Protein AF-A0A9L0I7D1-F1 (afdb_monomer_lite)

Organism: Equus asinus (NCBI:txid9793)

Sequence (214 aa):
MSPLLERSSENLRTCFKIINGYIFLSSTEFLQTYAVGLCQSFCELLKEITTEGQVQVLKMDQLLGNMIEMWVDRMDNITQPERRKLSALALLSLLPSDNSVIQDKFCGIINISVEGLHDVMTEDPETGTYKDCMLMSHLEEPKVTEDEEPPTEQDKRKKILALKDPVHTVSLQQFIYEKLKAQQELLGEQGFQSLMETVDTEIVTQLQEFLQGF

InterPro domains:
  IPR011989 Armadillo-like helical [G3DSA:1.25.10.10] (1-214)
  IPR016024 Armadillo-type fold [SSF48371] (3-212)
  IPR058669 Importin-7/11-like, TPR repeats [PF25758] (2-57)
  IPR058669 Importin-7/11-like, TPR repeats [PF25758] (61-211)

Structure (mmCIF, N/CA/C/O backbone):
data_AF-A0A9L0I7D1-F1
#
_entry.id   AF-A0A9L0I7D1-F1
#
loop_
_atom_site.group_PDB
_atom_site.id
_atom_site.type_symbol
_atom_site.label_atom_id
_atom_site.label_alt_id
_atom_site.label_comp_id
_atom_site.label_asym_id
_atom_site.label_entity_id
_atom_site.label_seq_id
_atom_site.pdbx_PDB_ins_code
_atom_site.Cartn_x
_atom_site.Cartn_y
_atom_site.Cartn_z
_atom_site.occupancy
_atom_site.B_iso_or_equiv
_atom_site.auth_seq_id
_atom_site.auth_comp_id
_atom_site.auth_asym_id
_atom_site.auth_atom_id
_atom_site.pdbx_PDB_model_num
ATOM 1 N N . MET A 1 1 ? -36.223 8.511 29.268 1.00 47.56 1 MET A N 1
ATOM 2 C CA . MET A 1 1 ? -35.203 8.635 28.207 1.00 47.56 1 MET A CA 1
ATOM 3 C C . MET A 1 1 ? -35.556 9.859 27.389 1.00 47.56 1 MET A C 1
ATOM 5 O O . MET A 1 1 ? -36.722 9.986 27.037 1.00 47.56 1 MET A O 1
ATOM 9 N N . SER A 1 2 ? -34.653 10.830 27.226 1.00 50.97 2 SER A N 1
ATOM 10 C CA . SER A 1 2 ? -34.978 12.053 26.484 1.00 50.97 2 SER A CA 1
ATOM 11 C C . SER A 1 2 ? -34.852 11.789 24.972 1.00 50.97 2 SER A C 1
ATOM 13 O O . SER A 1 2 ? -33.751 11.507 24.505 1.00 50.97 2 SER A O 1
ATOM 15 N N . PRO A 1 3 ? -35.927 11.959 24.176 1.00 55.78 3 PRO A N 1
ATOM 16 C CA . PRO A 1 3 ? -35.923 11.747 22.715 1.00 55.78 3 PRO A CA 1
ATOM 17 C C . PRO A 1 3 ? -34.964 12.662 21.928 1.00 55.78 3 PRO A C 1
ATOM 19 O O . PRO A 1 3 ? -34.864 12.581 20.708 1.00 55.78 3 PRO A O 1
ATOM 22 N N . LEU A 1 4 ? -34.313 13.601 22.621 1.00 49.22 4 LEU A N 1
ATOM 23 C CA . LEU A 1 4 ? -33.390 14.586 22.063 1.00 49.22 4 LEU A CA 1
ATOM 24 C C . LEU A 1 4 ? -31.963 14.042 21.902 1.00 49.22 4 LEU A C 1
ATOM 26 O O . LEU A 1 4 ? -31.245 14.522 21.030 1.00 49.22 4 LEU A O 1
ATOM 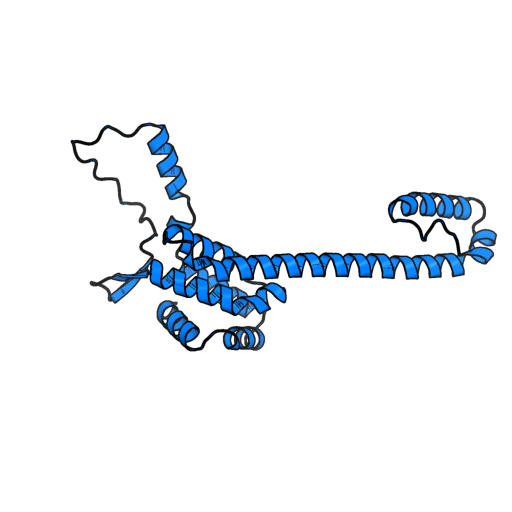30 N N . LEU A 1 5 ? -31.558 13.061 22.719 1.00 53.53 5 LEU A N 1
ATOM 31 C CA . LEU A 1 5 ? -30.240 12.419 22.612 1.00 53.53 5 LEU A CA 1
ATOM 32 C C . LEU A 1 5 ? -30.229 11.290 21.573 1.00 53.53 5 LEU A C 1
ATOM 34 O O . LEU A 1 5 ? -29.200 11.057 20.955 1.00 53.53 5 LEU A O 1
ATOM 38 N N . GLU A 1 6 ? -31.378 10.659 21.331 1.00 54.09 6 GLU A N 1
ATOM 39 C CA . GLU A 1 6 ? -31.525 9.522 20.410 1.00 54.09 6 GLU A CA 1
ATOM 40 C C . GLU A 1 6 ? -31.501 9.913 18.919 1.00 54.09 6 GLU A C 1
ATOM 42 O O . GLU A 1 6 ? -31.517 9.029 18.068 1.00 54.09 6 GLU A O 1
ATOM 47 N N . ARG A 1 7 ? -31.517 11.212 18.562 1.00 51.84 7 ARG A N 1
ATOM 48 C CA . ARG A 1 7 ? -31.901 11.626 17.196 1.00 51.84 7 ARG A CA 1
ATOM 49 C C . ARG A 1 7 ? -30.822 12.207 16.275 1.00 51.84 7 ARG A C 1
ATOM 51 O O . ARG A 1 7 ? -31.086 12.214 15.081 1.00 51.84 7 ARG A O 1
ATOM 58 N N . SER A 1 8 ? -29.661 12.669 16.751 1.00 56.09 8 SER A N 1
ATOM 59 C CA . SER A 1 8 ? -28.454 12.898 15.916 1.00 56.09 8 SER A CA 1
ATOM 60 C C . SER A 1 8 ? -27.372 13.681 16.666 1.00 56.09 8 SER A C 1
ATOM 62 O O . SER A 1 8 ? -27.651 14.551 17.499 1.00 56.09 8 SER A O 1
ATOM 64 N N . SER A 1 9 ? -26.119 13.448 16.276 1.00 59.19 9 SER A N 1
ATOM 65 C CA . SER A 1 9 ? -24.941 14.271 16.587 1.00 59.19 9 SER A CA 1
ATOM 66 C C . SER A 1 9 ? -25.151 15.784 16.366 1.00 59.19 9 SER A C 1
ATOM 68 O O . SER A 1 9 ? -24.512 16.601 17.031 1.00 59.19 9 SER A O 1
ATOM 70 N N . GLU A 1 10 ? -26.091 16.179 15.501 1.00 63.88 10 GLU A N 1
ATOM 71 C CA . GLU A 1 10 ? -26.422 17.577 15.185 1.00 63.88 10 GLU A CA 1
ATOM 72 C C . GLU A 1 10 ? -27.066 18.324 16.363 1.00 63.88 10 GLU A C 1
ATOM 74 O O . GLU A 1 10 ? -26.781 19.502 16.592 1.00 63.88 10 GLU A O 1
ATOM 79 N N . ASN A 1 11 ? -27.892 17.640 17.161 1.00 71.94 11 ASN A N 1
ATOM 80 C CA . ASN A 1 11 ? -28.568 18.242 18.315 1.00 71.94 11 ASN A CA 1
ATOM 81 C C . ASN A 1 11 ? -27.746 18.144 19.604 1.00 71.94 11 ASN A C 1
ATOM 83 O O . ASN A 1 11 ? -28.091 18.768 20.613 1.00 71.94 11 ASN A O 1
ATOM 87 N N . LEU A 1 12 ? -26.632 17.410 19.574 1.00 76.25 12 LEU A N 1
ATOM 88 C CA . LEU A 1 12 ? -25.813 17.120 20.744 1.00 76.25 12 LEU A CA 1
ATOM 89 C C . LEU A 1 12 ? -25.242 18.389 21.381 1.00 76.25 12 LEU A C 1
ATOM 91 O O . LEU A 1 12 ? -25.319 18.588 22.594 1.00 76.25 12 LEU A O 1
ATOM 95 N N . ARG A 1 13 ? -24.753 19.310 20.542 1.00 79.94 13 ARG A N 1
ATOM 96 C CA . ARG A 1 13 ? -24.251 20.619 20.980 1.00 79.94 13 ARG A CA 1
ATOM 97 C C . ARG A 1 13 ? -25.335 21.430 21.694 1.00 79.94 13 ARG A C 1
ATOM 99 O O . ARG A 1 13 ? -25.038 22.124 22.665 1.00 79.94 13 ARG A O 1
ATOM 106 N N . THR A 1 14 ? -26.577 21.355 21.226 1.00 84.56 14 THR A N 1
ATOM 107 C CA . THR A 1 14 ? -27.719 22.043 21.843 1.00 84.56 14 THR A CA 1
ATOM 108 C C . THR A 1 14 ? -28.116 21.372 23.157 1.00 84.56 14 THR A C 1
ATOM 110 O O . THR A 1 14 ? -28.300 22.066 24.154 1.00 84.56 14 THR A O 1
ATOM 113 N N . CYS A 1 15 ? -28.145 20.037 23.205 1.00 83.94 15 CYS A N 1
ATOM 114 C CA . CYS A 1 15 ? -28.419 19.278 24.427 1.00 83.94 15 CYS A CA 1
ATOM 115 C C . CYS A 1 15 ? -27.401 19.588 25.531 1.00 83.94 15 CYS A C 1
ATOM 117 O O . CYS A 1 15 ? -27.799 19.883 26.655 1.00 83.94 15 CYS A O 1
ATOM 119 N N . PHE A 1 16 ? -26.102 19.629 25.213 1.00 85.44 16 PHE A N 1
ATOM 120 C CA . PHE A 1 16 ? -25.067 20.009 26.182 1.00 85.44 16 PHE A CA 1
ATOM 121 C C . PHE A 1 16 ? -25.230 21.438 26.697 1.00 85.44 16 PHE A C 1
ATOM 123 O O . PHE A 1 16 ? -25.052 21.683 27.888 1.00 85.44 16 PHE A O 1
ATOM 130 N N . LYS A 1 17 ? -25.609 22.387 25.831 1.00 88.31 17 LYS A N 1
ATOM 131 C CA . LYS A 1 17 ? -25.892 23.767 26.253 1.00 88.31 17 LYS A CA 1
ATOM 132 C C . LYS A 1 17 ? -27.077 23.837 27.216 1.00 88.31 17 LYS A C 1
ATOM 134 O O . LYS A 1 17 ? -26.993 24.547 28.212 1.00 88.31 17 LYS A O 1
ATOM 139 N N . ILE A 1 18 ? -28.149 23.094 26.941 1.00 89.19 18 ILE A N 1
ATOM 140 C CA . ILE A 1 18 ? -29.337 23.036 27.804 1.00 89.19 18 ILE A CA 1
ATOM 141 C C . ILE A 1 18 ? -28.986 22.404 29.156 1.00 89.19 18 ILE A C 1
ATOM 143 O O . ILE A 1 18 ? -29.293 22.982 30.196 1.00 89.19 18 ILE A O 1
ATOM 147 N N . ILE A 1 19 ? -28.292 21.261 29.151 1.00 89.00 19 ILE A N 1
ATOM 148 C CA . ILE A 1 19 ? -27.848 20.566 30.369 1.00 89.00 19 ILE A CA 1
ATOM 149 C C . ILE A 1 19 ? -26.950 21.479 31.212 1.00 89.00 19 ILE A C 1
ATOM 151 O O . ILE A 1 19 ? -27.191 21.632 32.406 1.00 89.00 19 ILE A O 1
ATOM 155 N N . ASN A 1 20 ? -25.977 22.155 30.594 1.00 89.12 20 ASN A N 1
ATOM 156 C CA . ASN A 1 20 ? -25.130 23.127 31.287 1.00 89.12 20 ASN A CA 1
ATOM 157 C C . ASN A 1 20 ? -25.939 24.290 31.878 1.00 89.12 20 ASN A C 1
ATOM 159 O O . ASN A 1 20 ? -25.648 24.723 32.990 1.00 89.12 20 ASN A O 1
ATOM 163 N N . GLY A 1 21 ? -26.968 24.772 31.174 1.00 92.19 21 GLY A N 1
ATOM 164 C CA . GLY A 1 21 ? -27.882 25.793 31.689 1.00 92.19 21 GLY A CA 1
ATOM 165 C C . GLY A 1 21 ? -28.617 25.342 32.955 1.00 92.19 21 GLY A C 1
ATOM 166 O O . GLY A 1 21 ? -28.648 26.079 33.937 1.00 92.19 21 GLY A O 1
ATOM 167 N N . TYR A 1 22 ? -29.148 24.116 32.976 1.00 89.50 22 TYR A N 1
ATOM 168 C CA . TYR A 1 22 ? -29.819 23.567 34.161 1.00 89.50 22 TYR A CA 1
ATOM 169 C C . TYR A 1 22 ? -28.863 23.307 35.328 1.00 89.50 22 TYR A C 1
ATOM 171 O O . TYR A 1 22 ? -29.205 23.617 36.469 1.00 89.50 22 TYR A O 1
ATOM 179 N N . ILE A 1 23 ? -27.653 22.811 35.051 1.00 90.31 23 ILE A N 1
ATOM 180 C CA . ILE A 1 23 ? -26.608 22.649 36.071 1.00 90.31 23 ILE A CA 1
ATOM 181 C C . ILE A 1 23 ? -26.243 24.008 36.683 1.00 90.31 23 ILE A C 1
ATOM 183 O O . ILE A 1 23 ? -26.078 24.101 37.895 1.00 90.31 23 ILE A O 1
ATOM 187 N N . PHE A 1 24 ? -26.150 25.068 35.876 1.00 93.31 24 PHE A N 1
ATOM 188 C CA . PHE A 1 24 ? -25.843 26.412 36.369 1.00 93.31 24 PHE A CA 1
ATOM 189 C C . PHE A 1 24 ? -26.964 27.001 37.241 1.00 93.31 24 PHE A C 1
ATOM 191 O O . PHE A 1 24 ? -26.680 27.689 38.217 1.00 93.31 24 PHE A O 1
ATOM 198 N N . LEU A 1 25 ? -28.231 26.730 36.904 1.00 93.56 25 LEU A N 1
ATOM 199 C CA . LEU A 1 25 ? -29.394 27.285 37.605 1.00 93.56 25 LEU A CA 1
ATOM 200 C C . LEU A 1 25 ? -29.739 26.551 38.912 1.00 93.56 25 LEU A C 1
ATOM 202 O O . LEU A 1 25 ? -30.083 27.206 39.892 1.00 93.56 25 LEU A O 1
ATOM 206 N N . SER A 1 26 ? -29.683 25.215 38.937 1.00 91.06 26 SER A N 1
ATOM 207 C CA . SER A 1 26 ? -29.998 24.405 40.129 1.00 91.06 26 SER A CA 1
ATOM 208 C C . SER A 1 26 ? -29.300 23.043 40.063 1.00 91.06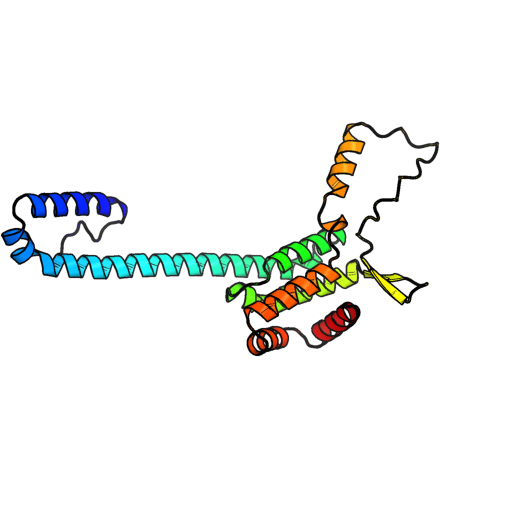 26 SER A C 1
ATOM 210 O O . SER A 1 26 ? -29.913 22.008 39.795 1.00 91.06 26 SER A O 1
ATOM 212 N N . SER A 1 27 ? -27.982 23.034 40.285 1.00 89.38 27 SER A N 1
ATOM 213 C CA . SER A 1 27 ? -27.152 21.828 40.160 1.00 89.38 27 SER A CA 1
ATOM 214 C C . SER A 1 27 ? -27.609 20.682 41.065 1.00 89.38 27 SER A C 1
ATOM 216 O O . SER A 1 27 ? -27.686 19.547 40.604 1.00 89.38 27 SER A O 1
ATOM 218 N N . THR A 1 28 ? -27.927 20.951 42.333 1.00 88.75 28 THR A N 1
ATOM 219 C CA . THR A 1 28 ? -28.218 19.905 43.326 1.00 88.75 28 THR A CA 1
ATOM 220 C C . THR A 1 28 ? -29.490 19.129 42.991 1.00 88.75 28 THR A C 1
ATOM 222 O O . THR A 1 28 ? -29.461 17.902 42.931 1.00 88.75 28 THR A O 1
ATOM 225 N N . GLU A 1 29 ? -30.591 19.831 42.722 1.00 91.12 29 GLU A N 1
ATOM 226 C CA . GLU A 1 29 ? -31.891 19.222 42.412 1.00 91.12 29 GLU A CA 1
ATOM 227 C C . GLU A 1 29 ? -31.872 18.533 41.041 1.00 91.12 29 GLU A C 1
ATOM 229 O O . GLU A 1 29 ? -32.355 17.407 40.883 1.00 91.12 29 GLU A O 1
ATOM 234 N N . PHE A 1 30 ? -31.236 19.174 40.054 1.00 90.06 30 PHE A N 1
ATOM 235 C CA . PHE A 1 30 ? -31.100 18.620 38.713 1.00 90.06 30 PHE A CA 1
ATOM 236 C C . PHE A 1 30 ? -30.247 17.346 38.703 1.00 90.06 30 PHE A C 1
ATOM 238 O O . PHE A 1 30 ? -30.659 16.335 38.136 1.00 90.06 30 PHE A O 1
ATOM 245 N N . LEU A 1 31 ? -29.077 17.353 39.351 1.00 89.06 31 LEU A N 1
ATOM 246 C CA . LEU A 1 31 ? -28.197 16.184 39.379 1.00 89.06 31 LEU A CA 1
ATOM 247 C C . LEU A 1 31 ? -28.796 15.041 40.205 1.00 89.06 31 LEU A C 1
ATOM 249 O O . LEU A 1 31 ? -28.735 13.898 39.761 1.00 89.06 31 LEU A O 1
ATOM 253 N N . GLN A 1 32 ? -29.435 15.317 41.346 1.00 90.12 32 GLN A N 1
ATOM 254 C CA . GLN A 1 32 ? -30.117 14.271 42.123 1.00 90.12 32 GLN A CA 1
ATOM 255 C C . GLN A 1 32 ? -31.214 13.566 41.318 1.00 90.12 32 GLN A C 1
ATOM 257 O O . GLN A 1 32 ? -31.395 12.358 41.456 1.00 90.12 32 GLN A O 1
ATOM 262 N N . THR A 1 33 ? -31.911 14.305 40.454 1.00 91.88 33 THR A N 1
ATOM 263 C CA . THR A 1 33 ? -33.039 13.772 39.684 1.00 91.88 33 THR A CA 1
ATOM 264 C C . THR A 1 33 ? -32.601 13.112 38.372 1.00 91.88 33 THR A C 1
ATOM 266 O O . THR A 1 33 ? -33.158 12.086 37.984 1.00 91.88 33 THR A O 1
ATOM 269 N N . TYR A 1 34 ? -31.604 13.672 37.676 1.00 89.19 34 TYR A N 1
ATOM 270 C CA . TYR A 1 34 ? -31.306 13.311 36.284 1.00 89.19 34 TYR A CA 1
ATOM 271 C C . TYR A 1 34 ? -29.886 12.786 36.034 1.00 89.19 34 TYR A C 1
ATOM 273 O O . TYR A 1 34 ? -29.648 12.249 34.952 1.00 89.19 34 TYR A O 1
ATOM 281 N N . ALA A 1 35 ? -28.941 12.885 36.984 1.00 86.06 35 ALA A N 1
ATOM 282 C CA . ALA A 1 35 ? -27.534 12.547 36.721 1.00 86.06 35 ALA A CA 1
ATOM 283 C C . ALA A 1 35 ? -27.339 11.099 36.254 1.00 86.06 35 ALA A C 1
ATOM 285 O O . ALA A 1 35 ? -26.637 10.870 35.275 1.00 86.06 35 ALA A O 1
ATOM 286 N N . VAL A 1 36 ? -27.995 10.129 36.900 1.00 88.81 36 VAL A N 1
ATOM 287 C CA . VAL A 1 36 ? -27.864 8.705 36.540 1.00 88.81 36 VAL A CA 1
ATOM 288 C C . VAL A 1 36 ? -28.330 8.456 35.103 1.00 88.81 36 VAL A C 1
ATOM 290 O O . VAL A 1 36 ? -27.607 7.850 34.315 1.00 88.81 36 VAL A O 1
ATOM 293 N N . GLY A 1 37 ? -29.504 8.979 34.737 1.00 87.62 37 GLY A N 1
ATOM 294 C CA . GLY A 1 37 ? -30.051 8.831 33.388 1.00 87.62 37 GLY A CA 1
ATOM 295 C C . GLY A 1 37 ? -29.218 9.547 32.324 1.00 87.62 37 GLY A C 1
ATOM 296 O O . GLY A 1 37 ? -29.040 9.016 31.229 1.00 87.62 37 GLY A O 1
ATOM 297 N N . LEU A 1 38 ? -28.662 10.720 32.649 1.00 85.62 38 LEU A N 1
ATOM 298 C CA . LEU A 1 38 ? -27.755 11.453 31.762 1.00 85.62 38 LEU A CA 1
ATOM 299 C C . LEU A 1 38 ? -26.448 10.689 31.539 1.00 85.62 38 LEU A C 1
ATOM 301 O O . LEU A 1 38 ? -26.052 10.499 30.394 1.00 85.62 38 LEU A O 1
ATOM 305 N N . CYS A 1 39 ? -25.805 10.208 32.607 1.00 85.88 39 CYS A N 1
ATOM 306 C CA . CYS A 1 39 ? -24.583 9.413 32.505 1.00 85.88 39 CYS A CA 1
ATOM 307 C C . CYS A 1 39 ? -24.805 8.143 31.680 1.00 85.88 39 CYS A C 1
ATOM 309 O O . CYS A 1 39 ? -23.993 7.838 30.812 1.00 85.88 39 CYS A O 1
ATOM 311 N N . GLN A 1 40 ? -25.914 7.434 31.899 1.00 86.94 40 GLN A N 1
ATOM 312 C CA . GLN A 1 40 ? -26.242 6.246 31.116 1.00 86.94 40 GLN A CA 1
ATOM 313 C C . GLN A 1 40 ? -26.452 6.577 29.631 1.00 86.94 40 GLN A C 1
ATOM 315 O O . GLN A 1 40 ? -25.834 5.941 28.779 1.00 86.94 40 GLN A O 1
ATOM 320 N N . SER A 1 41 ? -27.232 7.620 29.329 1.00 85.00 41 SER A N 1
ATOM 321 C CA . SER A 1 41 ? -27.488 8.050 27.945 1.00 85.00 41 SER A CA 1
ATOM 322 C C . SER A 1 41 ? -26.197 8.481 27.236 1.00 85.00 41 SER A C 1
ATOM 324 O O . SER A 1 41 ? -25.992 8.162 26.070 1.00 85.00 41 SER A O 1
ATOM 326 N N . PHE A 1 42 ? -25.283 9.168 27.935 1.00 82.25 42 PHE A N 1
ATOM 327 C CA . PHE A 1 42 ? -23.975 9.521 27.376 1.00 82.25 42 PHE A CA 1
ATOM 328 C C . PHE A 1 42 ? -23.086 8.300 27.141 1.00 82.25 42 PHE A C 1
ATOM 330 O O . PHE A 1 42 ? -22.420 8.234 26.113 1.00 82.25 42 PHE A O 1
ATOM 337 N N . CYS A 1 43 ? -23.076 7.326 28.052 1.00 83.31 43 CYS A N 1
ATOM 338 C CA . CYS A 1 43 ? -22.330 6.082 27.862 1.00 83.31 43 CYS A CA 1
ATOM 339 C C . CYS A 1 43 ? -22.838 5.283 26.653 1.00 83.31 43 CYS A C 1
ATOM 341 O O . CYS A 1 43 ? -22.032 4.711 25.924 1.00 83.31 43 CYS A O 1
ATOM 343 N N . GLU A 1 44 ? -24.153 5.231 26.439 1.00 84.31 44 GLU A N 1
ATOM 344 C CA . GLU A 1 44 ? -24.764 4.573 25.277 1.00 84.31 44 GLU A CA 1
ATOM 345 C C . GLU A 1 44 ? -24.421 5.312 23.978 1.00 84.31 44 GLU A C 1
ATOM 347 O O . GLU A 1 44 ? -23.915 4.697 23.041 1.00 84.31 44 GLU A O 1
ATOM 352 N N . LEU A 1 45 ? -24.550 6.640 23.964 1.00 81.50 45 LEU A N 1
ATOM 353 C CA . LEU A 1 45 ? -24.175 7.466 22.819 1.00 81.50 45 LEU A CA 1
ATOM 354 C C . LEU A 1 45 ? -22.682 7.352 22.463 1.00 81.50 45 LEU A C 1
ATOM 356 O O . LEU A 1 45 ? -22.330 7.258 21.290 1.00 81.50 45 LEU A O 1
ATOM 360 N N . LEU A 1 46 ? -21.783 7.360 23.454 1.00 81.00 46 LEU A N 1
ATOM 361 C CA . LEU A 1 46 ? -20.345 7.201 23.209 1.00 81.00 46 LEU A CA 1
ATOM 362 C C . LEU A 1 46 ? -20.038 5.851 22.554 1.00 81.00 46 LEU A C 1
ATOM 364 O O . LEU A 1 46 ? -19.197 5.789 21.656 1.00 81.00 46 LEU A O 1
ATOM 368 N N . LYS A 1 47 ? -20.729 4.780 22.965 1.00 81.88 47 LYS A N 1
ATOM 369 C CA . LYS A 1 47 ? -20.610 3.464 22.322 1.00 81.88 47 LYS A CA 1
ATOM 370 C C . LYS A 1 47 ? -21.109 3.501 20.883 1.00 81.88 47 LYS A C 1
ATOM 372 O O . LYS A 1 47 ? -20.452 2.936 20.014 1.00 81.88 47 LYS A O 1
ATOM 377 N N . GLU A 1 48 ? -22.227 4.170 20.624 1.00 81.00 48 GLU A N 1
ATOM 378 C CA . GLU A 1 48 ? -22.804 4.283 19.284 1.00 81.00 48 GLU A CA 1
ATOM 379 C C . GLU A 1 48 ? -21.886 5.064 18.334 1.00 81.00 48 GLU A C 1
ATOM 381 O O . GLU A 1 48 ? -21.528 4.540 17.284 1.00 81.00 48 GLU A O 1
ATOM 386 N N . ILE A 1 49 ? -21.385 6.237 18.748 1.00 79.62 49 ILE A N 1
ATOM 387 C CA . ILE A 1 49 ? -20.409 7.033 17.977 1.00 79.62 49 ILE A CA 1
ATOM 388 C C . ILE A 1 49 ? -19.131 6.227 17.716 1.00 79.62 49 ILE A C 1
ATOM 390 O O . ILE A 1 49 ? -18.590 6.252 16.612 1.00 79.62 49 ILE A O 1
ATOM 394 N N . THR A 1 50 ? -18.646 5.492 18.722 1.00 80.25 50 THR A N 1
ATOM 395 C CA . THR A 1 50 ? -17.462 4.633 18.569 1.00 80.25 50 THR A CA 1
ATOM 396 C C . THR A 1 50 ? -17.719 3.525 17.549 1.00 80.25 50 THR A C 1
ATOM 398 O O . THR A 1 50 ? -16.882 3.282 16.684 1.00 80.25 50 THR A O 1
ATOM 401 N N . THR A 1 51 ? -18.886 2.882 17.614 1.00 81.38 51 THR A N 1
ATOM 402 C CA . THR A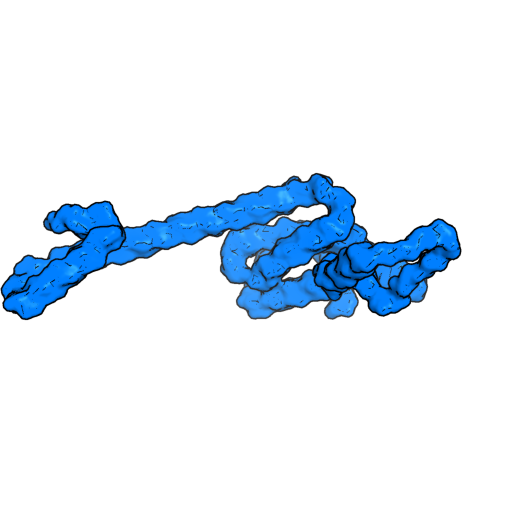 1 51 ? -19.273 1.804 16.693 1.00 81.38 51 THR A CA 1
ATOM 403 C C . THR A 1 51 ? -19.445 2.334 15.272 1.00 81.38 51 THR A C 1
ATOM 405 O O . THR A 1 51 ? -18.940 1.734 14.329 1.00 81.38 51 THR A O 1
ATOM 408 N N . GLU A 1 52 ? -20.107 3.480 15.098 1.00 78.25 52 GLU A N 1
ATOM 409 C CA . GLU A 1 52 ? -20.262 4.124 13.794 1.00 78.25 52 GLU A CA 1
ATOM 410 C C . GLU A 1 52 ? -18.899 4.490 13.196 1.00 78.25 52 GLU A C 1
ATOM 412 O O . GLU A 1 52 ? -18.635 4.180 12.034 1.00 78.25 52 GLU A O 1
ATOM 417 N N . GLY A 1 53 ? -18.006 5.072 14.005 1.00 78.69 53 GLY A N 1
ATOM 418 C CA . GLY A 1 53 ? -16.633 5.367 13.604 1.00 78.69 53 GLY A CA 1
ATOM 419 C C . GLY A 1 53 ? -15.879 4.114 13.155 1.00 78.69 53 GLY A C 1
ATOM 420 O O . GLY A 1 53 ? -15.289 4.110 12.078 1.00 78.69 53 GLY A O 1
ATOM 421 N N . GLN A 1 54 ? -15.961 3.021 13.919 1.00 81.56 54 GLN A N 1
ATOM 422 C CA . GLN A 1 54 ? -15.358 1.736 13.547 1.00 81.56 54 GLN A CA 1
ATOM 423 C C . GLN A 1 54 ? -15.933 1.181 12.237 1.00 81.56 54 GLN A C 1
ATOM 425 O O . GLN A 1 54 ? -15.179 0.757 11.367 1.00 81.56 54 GLN A O 1
ATOM 430 N N . VAL A 1 55 ? -17.256 1.227 12.053 1.00 86.50 55 VAL A N 1
ATOM 431 C CA . VAL A 1 55 ? -17.911 0.778 10.813 1.00 86.50 55 VAL A CA 1
ATOM 432 C C . VAL A 1 55 ? -17.476 1.624 9.614 1.00 86.50 55 VAL A C 1
ATOM 434 O O . VAL A 1 55 ? -17.299 1.087 8.522 1.00 86.50 55 VAL A O 1
ATOM 437 N N . GLN A 1 56 ? -17.304 2.936 9.782 1.00 81.81 56 GLN A N 1
ATOM 438 C CA . GLN A 1 56 ? -16.798 3.802 8.716 1.00 81.81 56 GLN A CA 1
ATOM 439 C C . GLN A 1 56 ? -15.346 3.467 8.355 1.00 81.81 56 GLN A C 1
ATOM 441 O O . GLN A 1 56 ? -15.044 3.371 7.167 1.00 81.81 56 GLN A O 1
ATOM 446 N N . VAL A 1 57 ? -14.480 3.227 9.345 1.00 85.88 57 VAL A N 1
ATOM 447 C CA . VAL A 1 57 ? -13.090 2.793 9.115 1.00 85.88 57 VAL A CA 1
ATOM 448 C C . VAL A 1 57 ? -13.056 1.472 8.347 1.00 85.88 57 VAL A C 1
ATOM 450 O O . VAL A 1 57 ? -12.439 1.414 7.289 1.00 85.88 57 VAL A O 1
ATOM 453 N N . LEU A 1 58 ? -13.822 0.464 8.780 1.00 88.88 58 LEU A N 1
ATOM 454 C CA . LEU A 1 58 ? -13.906 -0.833 8.095 1.00 88.88 58 LEU A CA 1
ATOM 455 C C . LEU A 1 58 ? -14.366 -0.708 6.635 1.00 88.88 58 LEU A C 1
ATOM 457 O O . LEU A 1 58 ? -13.884 -1.427 5.764 1.00 88.88 58 LEU A O 1
ATOM 461 N N . LYS A 1 59 ? -15.288 0.217 6.341 1.00 89.50 59 LYS A N 1
ATOM 462 C CA . LYS A 1 59 ? -15.707 0.494 4.959 1.00 89.50 59 LYS A CA 1
ATOM 463 C C . LYS A 1 59 ? -14.577 1.098 4.129 1.00 89.50 59 LYS A C 1
ATOM 465 O O . LYS A 1 59 ? -14.441 0.738 2.964 1.00 89.50 59 LYS A O 1
ATOM 470 N N . MET A 1 60 ? -13.793 2.014 4.698 1.00 88.88 60 MET A N 1
ATOM 471 C CA . MET A 1 60 ? -12.649 2.614 4.002 1.00 88.88 60 MET A CA 1
ATOM 472 C C . MET A 1 60 ? -11.550 1.583 3.750 1.00 88.88 60 MET A C 1
ATOM 474 O O . MET A 1 60 ? -11.038 1.511 2.636 1.00 88.88 60 MET A O 1
ATOM 478 N N . ASP A 1 61 ? -11.269 0.740 4.739 1.00 92.94 61 ASP A N 1
ATOM 479 C CA . ASP A 1 61 ? -10.355 -0.397 4.631 1.00 92.94 61 ASP A CA 1
ATOM 480 C C . ASP A 1 61 ? -10.802 -1.359 3.519 1.00 92.94 61 ASP A C 1
ATOM 482 O O . ASP A 1 61 ? -10.019 -1.713 2.640 1.00 92.94 61 ASP A O 1
ATOM 486 N N . GLN A 1 62 ? -12.091 -1.706 3.465 1.00 93.25 62 GLN A N 1
ATOM 487 C CA . GLN A 1 62 ? -12.626 -2.551 2.397 1.00 93.25 62 GLN A CA 1
ATOM 488 C C . GLN A 1 62 ? -12.504 -1.899 1.010 1.00 93.25 62 GLN A C 1
ATOM 490 O O . GLN A 1 62 ? -12.175 -2.572 0.034 1.00 93.25 62 GLN A O 1
ATOM 495 N N . LEU A 1 63 ? -12.749 -0.590 0.899 1.00 92.94 63 LEU A N 1
ATOM 496 C CA . LEU A 1 63 ? -12.576 0.142 -0.358 1.00 92.94 63 LEU A CA 1
ATOM 497 C C . LEU A 1 63 ? -11.112 0.171 -0.805 1.00 92.94 63 LEU A C 1
ATOM 499 O O . LEU A 1 63 ? -10.846 -0.027 -1.990 1.00 92.94 63 LEU A O 1
ATOM 503 N N . LEU A 1 64 ? -10.179 0.386 0.125 1.00 94.06 64 LEU A N 1
ATOM 504 C CA . LEU A 1 64 ? -8.744 0.333 -0.142 1.00 94.06 64 LEU A CA 1
ATOM 505 C C . LEU A 1 64 ? -8.337 -1.057 -0.642 1.00 94.06 64 LEU A C 1
ATOM 507 O O . LEU A 1 64 ? -7.701 -1.165 -1.688 1.00 94.06 64 LEU A O 1
ATOM 511 N N . GLY A 1 65 ? -8.762 -2.114 0.053 1.00 94.38 65 GLY A N 1
ATOM 512 C CA . GLY A 1 65 ? -8.476 -3.496 -0.331 1.00 94.38 65 GLY A CA 1
ATOM 513 C C . GLY A 1 65 ? -8.987 -3.832 -1.730 1.00 94.38 65 GLY A C 1
ATOM 514 O O . GLY A 1 65 ? -8.231 -4.355 -2.546 1.00 94.38 65 GLY A O 1
ATOM 515 N N . ASN A 1 66 ? -10.230 -3.448 -2.039 1.00 94.00 66 ASN A N 1
ATOM 516 C CA . ASN A 1 66 ? -10.824 -3.635 -3.365 1.00 94.00 66 ASN A CA 1
ATOM 517 C C . ASN A 1 66 ? -10.087 -2.840 -4.452 1.00 94.00 66 ASN A C 1
ATOM 519 O O . ASN A 1 66 ? -9.987 -3.291 -5.591 1.00 94.00 66 ASN A O 1
ATOM 523 N N . MET A 1 67 ? -9.595 -1.642 -4.125 1.00 93.44 67 MET A N 1
ATOM 524 C CA . MET A 1 67 ? -8.842 -0.814 -5.063 1.00 93.44 67 MET A CA 1
ATOM 525 C C . MET A 1 67 ? -7.483 -1.433 -5.385 1.00 93.44 67 MET A C 1
ATOM 527 O O . MET A 1 67 ? -7.122 -1.489 -6.557 1.00 93.44 67 MET A O 1
ATOM 531 N N . ILE A 1 68 ? -6.760 -1.920 -4.371 1.00 93.94 68 ILE A N 1
ATOM 532 C CA . ILE A 1 68 ? -5.474 -2.606 -4.556 1.00 93.94 68 ILE A CA 1
ATOM 533 C C . ILE A 1 68 ? -5.678 -3.889 -5.367 1.00 93.94 68 ILE A C 1
ATOM 535 O O . ILE A 1 68 ? -4.974 -4.101 -6.345 1.00 93.94 68 ILE A O 1
ATOM 539 N N . GLU A 1 69 ? -6.671 -4.705 -5.011 1.00 94.44 69 GLU A N 1
ATOM 540 C CA . GLU A 1 69 ? -7.001 -5.943 -5.728 1.00 94.44 69 GLU A CA 1
ATOM 541 C C . GLU A 1 69 ? -7.336 -5.681 -7.196 1.00 94.44 69 GLU A C 1
ATOM 543 O O . GLU A 1 69 ? -6.733 -6.272 -8.082 1.00 94.44 69 GLU A O 1
ATOM 548 N N . MET A 1 70 ? -8.215 -4.714 -7.467 1.00 93.88 70 MET A N 1
ATOM 549 C CA . MET A 1 70 ? -8.555 -4.338 -8.837 1.00 93.88 70 MET A CA 1
ATOM 550 C C . MET A 1 70 ? -7.351 -3.791 -9.612 1.00 93.88 70 MET A C 1
ATOM 552 O O . MET A 1 70 ? -7.248 -4.041 -10.810 1.00 93.88 70 MET A O 1
ATOM 556 N N . TRP A 1 71 ? -6.445 -3.056 -8.962 1.00 90.88 71 TRP A N 1
ATOM 557 C CA . TRP A 1 71 ? -5.224 -2.576 -9.609 1.00 90.88 71 TRP A CA 1
ATOM 558 C C . TRP A 1 71 ? -4.317 -3.751 -9.993 1.00 90.88 71 TRP A C 1
ATOM 560 O O . TRP A 1 71 ? -3.906 -3.836 -11.149 1.00 90.88 71 TRP A O 1
ATOM 570 N N . VAL A 1 72 ? -4.072 -4.678 -9.062 1.00 91.94 72 VAL A N 1
ATOM 571 C CA . VAL A 1 72 ? -3.262 -5.886 -9.290 1.00 91.94 72 VAL A CA 1
ATOM 572 C C . VAL A 1 72 ? -3.870 -6.746 -10.407 1.00 91.94 72 VAL A C 1
ATOM 574 O O . VAL A 1 72 ? -3.193 -7.019 -11.392 1.00 91.94 72 VAL A O 1
ATOM 577 N N . ASP A 1 73 ? -5.167 -7.062 -10.339 1.00 92.06 73 ASP A N 1
ATOM 578 C CA . ASP A 1 73 ? -5.880 -7.890 -11.330 1.00 92.06 73 ASP A CA 1
ATOM 579 C C . ASP A 1 73 ? -5.886 -7.300 -12.746 1.00 92.06 73 ASP A C 1
ATOM 581 O O . ASP A 1 73 ? -6.132 -7.992 -13.739 1.00 92.06 73 ASP A O 1
ATOM 585 N N . ARG A 1 74 ? -5.717 -5.981 -12.859 1.00 89.25 74 ARG A N 1
ATOM 586 C CA . ARG A 1 74 ? -5.781 -5.259 -14.133 1.00 89.25 74 ARG A CA 1
ATOM 587 C C . ARG A 1 74 ? -4.415 -4.823 -14.634 1.00 89.25 74 ARG A C 1
ATOM 589 O O . ARG A 1 74 ? -4.391 -4.154 -15.672 1.00 89.25 74 ARG A O 1
ATOM 596 N N . MET A 1 75 ? -3.329 -5.214 -13.968 1.00 89.38 75 MET A N 1
ATOM 597 C CA . MET A 1 75 ? -1.969 -4.825 -14.337 1.00 89.38 75 MET A CA 1
ATOM 598 C C . MET A 1 75 ? -1.643 -5.159 -15.798 1.00 89.38 75 MET A C 1
ATOM 600 O O . MET A 1 75 ? -1.115 -4.303 -16.504 1.00 89.38 75 MET A O 1
ATOM 604 N N . ASP A 1 76 ? -2.065 -6.327 -16.291 1.00 88.81 76 ASP A N 1
ATOM 605 C CA . ASP A 1 76 ? -1.839 -6.777 -17.677 1.00 88.81 76 ASP A CA 1
ATOM 606 C C . ASP A 1 76 ? -2.428 -5.846 -18.751 1.00 88.81 76 ASP A C 1
ATOM 608 O O . ASP A 1 76 ? -2.030 -5.882 -19.915 1.00 88.81 76 ASP A O 1
ATOM 612 N N . ASN A 1 77 ? -3.380 -4.977 -18.390 1.00 89.38 77 ASN A N 1
ATOM 613 C CA . ASN A 1 77 ? -3.929 -3.988 -19.324 1.00 89.38 77 ASN A CA 1
ATOM 614 C C . ASN A 1 77 ? -2.984 -2.794 -19.539 1.00 89.38 77 ASN A C 1
ATOM 616 O O . ASN A 1 77 ? -3.201 -1.986 -20.446 1.00 89.38 77 ASN A O 1
ATOM 620 N N . ILE A 1 78 ? -1.957 -2.647 -18.700 1.00 88.62 78 ILE A N 1
ATOM 621 C CA . ILE A 1 78 ? -0.937 -1.609 -18.805 1.00 88.62 78 ILE A CA 1
ATOM 622 C C . ILE A 1 78 ? 0.232 -2.185 -19.598 1.00 88.62 78 ILE A C 1
ATOM 624 O O . ILE A 1 78 ? 1.073 -2.890 -19.065 1.00 88.62 78 ILE A O 1
ATOM 628 N N . THR A 1 79 ? 0.315 -1.854 -20.883 1.00 88.00 79 THR A N 1
ATOM 629 C CA . THR A 1 79 ? 1.344 -2.423 -21.771 1.00 88.00 79 THR A CA 1
ATOM 630 C C . THR A 1 79 ? 2.667 -1.657 -21.777 1.00 88.00 79 THR A C 1
ATOM 632 O O . THR A 1 79 ? 3.663 -2.163 -22.279 1.00 88.00 79 THR A O 1
ATOM 635 N N . GLN A 1 80 ? 2.685 -0.422 -21.265 1.00 87.00 80 GLN A N 1
ATOM 636 C CA . GLN A 1 80 ? 3.883 0.425 -21.255 1.00 87.00 80 GLN A CA 1
ATOM 637 C C . GLN A 1 80 ? 4.725 0.132 -20.005 1.00 87.00 80 GLN A C 1
ATOM 639 O O . GLN A 1 80 ? 4.213 0.352 -18.900 1.00 87.00 80 GLN A O 1
ATOM 644 N N . PRO A 1 81 ? 5.988 -0.310 -20.144 1.00 88.31 81 PRO A N 1
ATOM 645 C CA . PRO A 1 81 ? 6.833 -0.693 -19.010 1.00 88.31 81 PRO A CA 1
ATOM 646 C C . PRO A 1 81 ? 7.082 0.472 -18.037 1.00 88.31 81 PRO A C 1
ATOM 648 O O . PRO A 1 81 ? 7.111 0.270 -16.827 1.00 88.31 81 PRO A O 1
ATOM 651 N N . GLU A 1 82 ? 7.126 1.718 -18.516 1.00 85.44 82 GLU A N 1
ATOM 652 C CA . GLU A 1 82 ? 7.228 2.920 -17.679 1.00 85.44 82 GLU A CA 1
ATOM 653 C C . GLU A 1 82 ? 6.028 3.049 -16.729 1.00 85.44 82 GLU A C 1
ATOM 655 O O . GLU A 1 82 ? 6.163 3.344 -15.540 1.00 85.44 82 GLU A O 1
ATOM 660 N N . ARG A 1 83 ? 4.821 2.791 -17.246 1.00 86.69 83 ARG A N 1
ATOM 661 C CA . ARG A 1 83 ? 3.579 2.854 -16.463 1.00 86.69 83 ARG A CA 1
ATOM 662 C C . ARG A 1 83 ? 3.443 1.667 -15.516 1.00 86.69 83 ARG A C 1
ATOM 664 O O . ARG A 1 83 ? 2.883 1.826 -14.428 1.00 86.69 83 ARG A O 1
ATOM 671 N N . ARG A 1 84 ? 3.957 0.498 -15.912 1.00 92.19 84 ARG A N 1
ATOM 672 C CA . ARG A 1 84 ? 4.042 -0.679 -15.041 1.00 92.19 84 ARG A CA 1
ATOM 673 C C . ARG A 1 84 ? 4.995 -0.415 -13.874 1.00 92.19 84 ARG A C 1
ATOM 675 O O . ARG A 1 84 ? 4.579 -0.555 -12.725 1.00 92.19 84 ARG A O 1
ATOM 682 N N . LYS A 1 85 ? 6.189 0.130 -14.137 1.00 92.25 85 LYS A N 1
ATOM 683 C CA . LYS A 1 85 ? 7.133 0.583 -13.101 1.00 92.25 85 LYS A CA 1
ATOM 684 C C . LYS A 1 85 ? 6.503 1.605 -12.151 1.00 92.25 85 LYS A C 1
ATOM 686 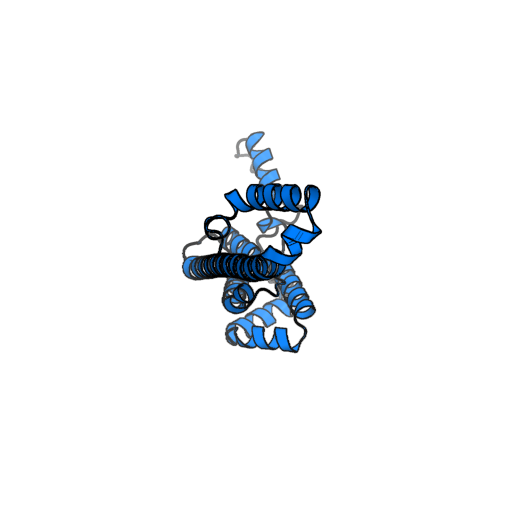O O . LYS A 1 85 ? 6.613 1.450 -10.940 1.00 92.25 85 LYS A O 1
ATOM 691 N N . LEU A 1 86 ? 5.793 2.616 -12.660 1.00 91.12 86 LEU A N 1
ATOM 692 C CA . LEU A 1 86 ? 5.085 3.582 -11.806 1.00 91.12 86 LEU A CA 1
ATOM 693 C C . LEU A 1 86 ? 4.005 2.936 -10.933 1.00 91.12 86 LEU A C 1
ATOM 695 O O . LEU A 1 86 ? 3.851 3.319 -9.776 1.00 91.12 86 LEU A O 1
ATOM 699 N N . SER A 1 87 ? 3.277 1.954 -11.466 1.00 92.56 87 SER A N 1
ATOM 700 C CA . SER A 1 87 ? 2.271 1.210 -10.700 1.00 92.56 87 SER A CA 1
ATOM 701 C C . SER A 1 87 ? 2.918 0.397 -9.578 1.00 92.56 87 SER A C 1
ATOM 703 O O . SER A 1 87 ? 2.456 0.464 -8.441 1.00 92.56 87 SER A O 1
ATOM 705 N N . ALA A 1 88 ? 4.038 -0.279 -9.858 1.00 95.12 88 ALA A N 1
ATOM 706 C CA . ALA A 1 88 ? 4.826 -0.971 -8.841 1.00 95.12 88 ALA A CA 1
ATOM 707 C C . ALA A 1 88 ? 5.322 -0.001 -7.754 1.00 95.12 88 ALA A C 1
ATOM 709 O O . ALA A 1 88 ? 5.092 -0.238 -6.571 1.00 95.12 88 ALA A O 1
ATOM 710 N N . LEU A 1 89 ? 5.911 1.141 -8.133 1.00 93.25 89 LEU A N 1
ATOM 711 C CA . LEU A 1 89 ? 6.355 2.176 -7.188 1.00 93.25 89 LEU A CA 1
ATOM 712 C C . LEU A 1 89 ? 5.201 2.726 -6.333 1.00 93.25 89 LEU A C 1
ATOM 714 O O . LEU A 1 89 ? 5.385 2.970 -5.138 1.00 93.25 89 LEU A O 1
ATOM 718 N N . ALA A 1 90 ? 4.015 2.914 -6.916 1.00 93.44 90 ALA A N 1
ATOM 719 C CA . ALA A 1 90 ? 2.836 3.405 -6.207 1.00 93.44 90 ALA A CA 1
ATOM 720 C C . ALA A 1 90 ? 2.305 2.383 -5.190 1.00 93.44 90 ALA A C 1
ATOM 722 O O . ALA A 1 90 ? 2.012 2.752 -4.054 1.00 93.44 90 ALA A O 1
ATOM 723 N N . LEU A 1 91 ? 2.235 1.102 -5.561 1.00 95.31 91 LEU A N 1
ATOM 724 C CA . LEU A 1 91 ? 1.815 0.030 -4.656 1.00 95.31 91 LEU A CA 1
ATOM 725 C C . LEU A 1 91 ? 2.854 -0.221 -3.552 1.00 95.31 91 LEU A C 1
ATOM 727 O O . LEU A 1 91 ? 2.493 -0.317 -2.383 1.00 95.31 91 LEU A O 1
ATOM 731 N N . LEU A 1 92 ? 4.148 -0.223 -3.881 1.00 97.12 92 LEU A N 1
ATOM 732 C CA . LEU A 1 92 ? 5.243 -0.326 -2.905 1.00 97.12 92 LEU A CA 1
ATOM 733 C C . LEU A 1 92 ? 5.294 0.862 -1.943 1.00 97.12 92 LEU A C 1
ATOM 735 O O . LEU A 1 92 ? 5.739 0.726 -0.806 1.00 97.12 92 LEU A O 1
ATOM 739 N N . SER A 1 93 ? 4.830 2.037 -2.373 1.00 96.12 93 SER A N 1
ATOM 740 C CA . SER A 1 93 ? 4.722 3.222 -1.515 1.00 96.12 93 SER A CA 1
ATOM 741 C C . SER A 1 93 ? 3.729 3.051 -0.363 1.00 96.12 93 SER A C 1
ATOM 743 O O . SER A 1 93 ? 3.822 3.804 0.604 1.00 96.12 93 SER A O 1
ATOM 745 N N . LEU A 1 94 ? 2.832 2.058 -0.435 1.00 95.88 94 LEU A N 1
ATOM 746 C CA . LEU A 1 94 ? 1.970 1.662 0.682 1.00 95.88 94 LEU A CA 1
ATOM 747 C C . LEU A 1 94 ? 2.748 0.973 1.809 1.00 95.88 94 LEU A C 1
ATOM 749 O O . LEU A 1 94 ? 2.243 0.894 2.923 1.00 95.88 94 LEU A O 1
ATOM 753 N N . LEU A 1 95 ? 3.964 0.492 1.534 1.00 96.75 95 LEU A N 1
ATOM 754 C CA . LEU A 1 95 ? 4.868 -0.068 2.530 1.00 96.75 95 LEU A CA 1
ATOM 755 C C . LEU A 1 95 ? 5.817 1.025 3.075 1.00 96.75 95 LEU A C 1
ATOM 757 O O . LEU A 1 95 ? 6.154 1.976 2.359 1.00 96.75 95 LEU A O 1
ATOM 761 N N . PRO A 1 96 ? 6.299 0.914 4.323 1.00 97.25 96 PRO A N 1
ATOM 762 C CA . PRO A 1 96 ? 5.882 -0.073 5.309 1.00 97.25 96 PRO A CA 1
ATOM 763 C C . PRO A 1 96 ? 4.481 0.218 5.888 1.00 97.25 96 PRO A C 1
ATOM 765 O O . PRO A 1 96 ? 4.080 1.378 5.977 1.00 97.25 96 PRO A O 1
ATOM 768 N N . SER A 1 97 ? 3.740 -0.817 6.294 1.00 95.94 97 SER A N 1
ATOM 769 C CA . SER A 1 97 ? 2.406 -0.693 6.897 1.00 95.94 97 SER A CA 1
ATOM 770 C C . SER A 1 97 ? 2.077 -1.787 7.920 1.00 95.94 97 SER A C 1
ATOM 772 O O . SER A 1 97 ? 2.363 -2.973 7.720 1.00 95.94 97 SER A O 1
ATOM 774 N N . ASP A 1 98 ? 1.417 -1.375 9.002 1.00 95.75 98 ASP A N 1
ATOM 775 C CA . ASP A 1 98 ? 0.777 -2.219 10.017 1.00 95.75 98 ASP A CA 1
ATOM 776 C C . ASP A 1 98 ? -0.735 -2.412 9.771 1.00 95.75 98 ASP A C 1
ATOM 778 O O . ASP A 1 98 ? -1.401 -3.121 10.525 1.00 95.75 98 ASP A O 1
ATOM 782 N N . ASN A 1 99 ? -1.290 -1.807 8.712 1.00 94.62 99 ASN A N 1
ATOM 783 C CA . ASN A 1 99 ? -2.694 -1.966 8.341 1.00 94.62 99 ASN A CA 1
ATOM 784 C C . ASN A 1 99 ? -2.937 -3.377 7.782 1.00 94.62 99 ASN A C 1
ATOM 786 O O . ASN A 1 99 ? -2.304 -3.791 6.806 1.00 94.62 99 ASN A O 1
ATOM 790 N N . SER A 1 100 ? -3.898 -4.094 8.371 1.00 95.44 100 SER A N 1
ATOM 791 C CA . SER A 1 100 ? -4.197 -5.484 8.012 1.00 95.44 100 SER A CA 1
ATOM 792 C C . SER A 1 100 ? -4.623 -5.654 6.555 1.00 95.44 100 SER A C 1
ATOM 794 O O . SER A 1 100 ? -4.256 -6.641 5.938 1.00 95.44 100 SER A O 1
ATOM 796 N N . VAL A 1 101 ? -5.326 -4.685 5.961 1.00 96.44 101 VAL A N 1
ATOM 797 C CA . VAL A 1 101 ? -5.734 -4.766 4.550 1.00 96.44 101 VAL A CA 1
ATOM 798 C C . VAL A 1 101 ? -4.535 -4.683 3.615 1.00 96.44 101 VAL A C 1
ATOM 800 O O . VAL A 1 101 ? -4.475 -5.410 2.627 1.00 96.44 101 VAL A O 1
ATOM 803 N N . ILE A 1 102 ? -3.565 -3.814 3.910 1.00 96.50 102 ILE A N 1
ATOM 804 C CA . ILE A 1 102 ? -2.341 -3.715 3.103 1.00 96.50 102 ILE A CA 1
ATOM 805 C C . ILE A 1 102 ? -1.517 -5.002 3.246 1.00 96.50 102 ILE A C 1
ATOM 807 O O . ILE A 1 102 ? -0.989 -5.500 2.254 1.00 96.50 102 ILE A O 1
ATOM 811 N N . GLN A 1 103 ? -1.461 -5.571 4.452 1.00 97.06 103 GLN A N 1
ATOM 812 C CA . GLN A 1 103 ? -0.805 -6.853 4.720 1.00 97.06 103 GLN A CA 1
ATOM 813 C C . GLN A 1 103 ? -1.478 -8.025 3.994 1.00 97.06 103 GLN A C 1
ATOM 815 O O . GLN A 1 103 ? -0.787 -8.815 3.358 1.00 97.06 103 GLN A O 1
ATOM 820 N N . ASP A 1 104 ? -2.811 -8.088 3.987 1.00 97.00 104 ASP A N 1
ATOM 821 C CA . ASP A 1 104 ? -3.579 -9.100 3.249 1.00 97.00 104 ASP A CA 1
ATOM 822 C C . ASP A 1 104 ? -3.337 -9.019 1.732 1.00 97.00 104 ASP A C 1
ATOM 824 O O . ASP A 1 104 ? -3.462 -10.013 1.017 1.00 97.00 104 ASP A O 1
ATOM 828 N N . LYS A 1 105 ? -2.989 -7.831 1.219 1.00 97.06 105 LYS A N 1
ATOM 829 C CA . LYS A 1 105 ? -2.660 -7.597 -0.196 1.00 97.06 105 LYS A CA 1
ATOM 830 C C . LYS A 1 105 ? -1.157 -7.610 -0.490 1.00 97.06 105 LYS A C 1
ATOM 832 O O . LYS A 1 105 ? -0.765 -7.354 -1.630 1.00 97.06 105 LYS A O 1
ATOM 837 N N . PHE A 1 106 ? -0.317 -7.940 0.492 1.00 97.88 106 PHE A N 1
ATOM 838 C CA . PHE A 1 106 ? 1.140 -7.898 0.369 1.00 97.88 106 PHE A CA 1
ATOM 839 C C . PHE A 1 106 ? 1.654 -8.749 -0.798 1.00 97.88 106 PHE A C 1
ATOM 841 O O . PHE A 1 106 ? 2.428 -8.253 -1.613 1.00 97.88 106 PHE A O 1
ATOM 848 N N . CYS A 1 107 ? 1.177 -9.989 -0.948 1.00 97.38 107 CYS A N 1
ATOM 849 C CA . CYS A 1 107 ? 1.609 -10.868 -2.036 1.00 97.38 107 CYS A CA 1
ATOM 850 C C . CYS A 1 107 ? 1.324 -10.294 -3.430 1.00 97.38 107 CYS A C 1
ATOM 852 O O . CYS A 1 107 ? 2.183 -10.378 -4.305 1.00 97.38 107 CYS A O 1
ATOM 854 N N . GLY A 1 108 ? 0.180 -9.630 -3.616 1.00 97.06 108 GLY A N 1
ATOM 855 C CA . GLY A 1 108 ? -0.145 -8.929 -4.858 1.00 97.06 108 GLY A CA 1
ATOM 856 C C . GLY A 1 108 ? 0.818 -7.773 -5.130 1.00 97.06 108 GLY A C 1
ATOM 857 O O . GLY A 1 108 ? 1.320 -7.645 -6.242 1.00 97.06 108 GLY A O 1
ATOM 858 N N . ILE A 1 109 ? 1.145 -6.975 -4.106 1.00 97.50 109 ILE A N 1
ATOM 859 C CA . ILE A 1 109 ? 2.119 -5.876 -4.223 1.00 97.50 109 ILE A CA 1
ATOM 860 C C . ILE A 1 109 ? 3.495 -6.416 -4.636 1.00 97.50 109 ILE A C 1
ATOM 862 O O . ILE A 1 109 ? 4.125 -5.860 -5.538 1.00 97.50 109 ILE A O 1
ATOM 866 N N . ILE A 1 110 ? 3.958 -7.507 -4.016 1.00 97.94 110 ILE A N 1
ATOM 867 C CA . ILE A 1 110 ? 5.251 -8.120 -4.348 1.00 97.94 110 ILE A CA 1
ATOM 868 C C . ILE A 1 110 ? 5.243 -8.724 -5.750 1.00 97.94 110 ILE A C 1
ATOM 870 O O . ILE A 1 110 ? 6.194 -8.497 -6.493 1.00 97.94 110 ILE A O 1
ATOM 874 N N . ASN A 1 111 ? 4.168 -9.405 -6.150 1.00 96.94 111 ASN A N 1
ATOM 875 C CA . ASN A 1 111 ? 4.044 -9.950 -7.500 1.00 96.94 111 ASN A CA 1
ATOM 876 C C . ASN A 1 111 ? 4.182 -8.850 -8.567 1.00 96.94 111 ASN A C 1
ATOM 878 O O . ASN A 1 111 ? 5.043 -8.941 -9.439 1.00 96.94 111 ASN A O 1
ATOM 882 N N . ILE A 1 112 ? 3.438 -7.745 -8.426 1.00 96.44 112 ILE A N 1
ATOM 883 C CA . ILE A 1 112 ? 3.547 -6.592 -9.336 1.00 96.44 112 ILE A CA 1
ATOM 884 C C . ILE A 1 112 ? 4.951 -5.971 -9.318 1.00 96.44 112 ILE A C 1
ATOM 886 O O . ILE A 1 112 ? 5.441 -5.491 -10.340 1.00 96.44 112 ILE A O 1
ATOM 890 N N . SER A 1 113 ? 5.613 -5.977 -8.163 1.00 96.38 113 SER A N 1
ATOM 891 C CA . SER A 1 113 ? 6.973 -5.453 -8.028 1.00 96.38 113 SER A CA 1
ATOM 892 C C . SER A 1 113 ? 7.989 -6.297 -8.797 1.00 96.38 113 SER A C 1
ATOM 894 O O . SER A 1 113 ? 8.832 -5.739 -9.492 1.00 96.38 113 SER A O 1
ATOM 896 N N . VAL A 1 114 ? 7.892 -7.627 -8.707 1.00 96.19 114 VAL A N 1
ATOM 897 C CA . VAL A 1 114 ? 8.766 -8.565 -9.430 1.00 96.19 114 VAL A CA 1
ATOM 898 C C . VAL A 1 11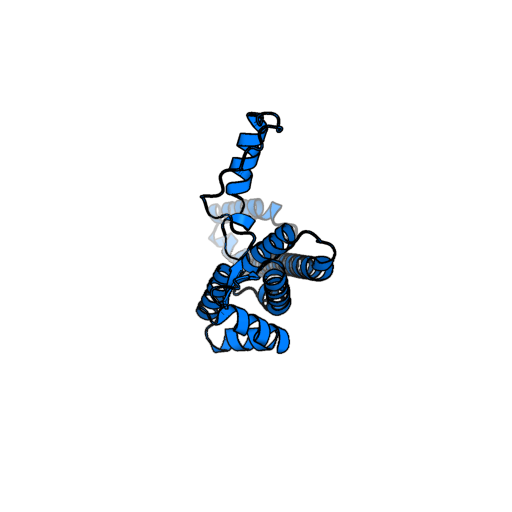4 ? 8.491 -8.533 -10.931 1.00 96.19 114 VAL A C 1
ATOM 900 O O . VAL A 1 114 ? 9.430 -8.461 -11.718 1.00 96.19 114 VAL A O 1
ATOM 903 N N . GLU A 1 115 ? 7.226 -8.491 -11.344 1.00 94.62 115 GLU A N 1
ATOM 904 C CA . GLU A 1 115 ? 6.868 -8.261 -12.746 1.00 94.62 115 GLU A CA 1
ATOM 905 C C . GLU A 1 115 ? 7.470 -6.955 -13.282 1.00 94.62 115 GLU A C 1
ATOM 907 O O . GLU A 1 115 ? 8.075 -6.937 -14.352 1.00 94.62 115 GLU A O 1
ATOM 912 N N . GLY A 1 116 ? 7.361 -5.873 -12.506 1.00 93.50 116 GLY A N 1
ATOM 913 C CA . GLY A 1 116 ? 7.960 -4.590 -12.850 1.00 93.50 116 GLY A CA 1
ATOM 914 C C . GLY A 1 116 ? 9.486 -4.645 -12.932 1.00 93.50 116 GLY A C 1
ATOM 915 O O . GLY A 1 116 ? 10.061 -3.926 -13.743 1.00 93.50 116 GLY A O 1
ATOM 916 N N . LEU A 1 117 ? 10.154 -5.494 -12.139 1.00 93.69 117 LEU A N 1
ATOM 917 C CA . LEU A 1 117 ? 11.594 -5.731 -12.267 1.00 93.69 117 LEU A CA 1
ATOM 918 C C . LEU A 1 117 ? 11.927 -6.425 -13.588 1.00 93.69 117 LEU A C 1
ATOM 920 O O . LEU A 1 117 ? 12.833 -5.969 -14.278 1.00 93.69 117 LEU A O 1
ATOM 924 N N . HIS A 1 118 ? 11.181 -7.456 -13.989 1.00 92.75 118 HIS A N 1
ATOM 925 C CA . HIS A 1 118 ? 11.390 -8.115 -15.287 1.00 92.75 118 HIS A CA 1
ATOM 926 C C . HIS A 1 118 ? 11.178 -7.176 -16.479 1.00 92.75 118 HIS A C 1
ATOM 928 O O . HIS A 1 118 ? 11.843 -7.324 -17.501 1.00 92.75 118 HIS A O 1
ATOM 934 N N . ASP A 1 119 ? 10.297 -6.184 -16.349 1.00 91.44 119 ASP A N 1
ATOM 935 C CA . ASP A 1 119 ? 10.070 -5.189 -17.401 1.00 91.44 119 ASP A CA 1
ATOM 936 C C . ASP A 1 119 ? 11.231 -4.203 -17.591 1.00 91.44 119 ASP A C 1
ATOM 938 O O . ASP A 1 119 ? 11.391 -3.655 -18.684 1.00 91.44 119 ASP A O 1
ATOM 942 N N . VAL A 1 120 ? 11.993 -3.908 -16.529 1.00 89.62 120 VAL A N 1
ATOM 943 C CA . VAL A 1 120 ? 12.952 -2.783 -16.520 1.00 89.62 120 VAL A CA 1
ATOM 944 C C . VAL A 1 120 ? 14.398 -3.193 -16.282 1.00 89.62 120 VAL A C 1
ATOM 946 O O . VAL A 1 120 ? 15.309 -2.465 -16.674 1.00 89.62 120 VAL A O 1
ATOM 949 N N . MET A 1 121 ? 14.647 -4.332 -15.640 1.00 89.56 121 MET A N 1
ATOM 950 C CA . MET A 1 121 ? 15.999 -4.792 -15.352 1.00 89.56 121 MET A CA 1
ATOM 951 C C . MET A 1 121 ? 16.584 -5.464 -16.592 1.00 89.56 121 MET A C 1
ATOM 953 O O . MET A 1 121 ? 16.074 -6.467 -17.079 1.00 89.56 121 MET A O 1
ATOM 957 N N . THR A 1 122 ? 17.686 -4.918 -17.099 1.00 84.38 122 THR A N 1
ATOM 958 C CA . THR A 1 122 ? 18.449 -5.498 -18.211 1.00 84.38 122 THR A CA 1
ATOM 959 C C . THR A 1 122 ? 19.827 -5.916 -17.715 1.00 84.38 122 THR A C 1
ATOM 961 O O . THR A 1 122 ? 20.458 -5.179 -16.956 1.00 84.38 122 THR A O 1
ATOM 964 N N . GLU A 1 123 ? 20.300 -7.090 -18.130 1.00 79.25 123 GLU A N 1
ATOM 965 C CA . GLU A 1 123 ? 21.656 -7.552 -17.830 1.00 79.25 123 GLU A CA 1
ATOM 966 C C . GLU A 1 123 ? 22.675 -6.775 -18.674 1.00 79.25 123 GLU A C 1
ATOM 968 O O . GLU A 1 123 ? 22.570 -6.702 -19.900 1.00 79.25 123 GLU A O 1
ATOM 973 N N . ASP A 1 124 ? 23.663 -6.180 -18.012 1.00 74.19 124 ASP A N 1
ATOM 974 C CA . ASP A 1 124 ? 24.808 -5.551 -18.654 1.00 74.19 124 ASP A CA 1
ATOM 975 C C . ASP A 1 124 ? 25.791 -6.641 -19.127 1.00 74.19 124 ASP A C 1
ATOM 977 O O . ASP A 1 124 ? 26.406 -7.302 -18.283 1.00 74.19 124 ASP A O 1
ATOM 981 N N . PRO A 1 125 ? 25.998 -6.819 -20.447 1.00 70.94 125 PRO A N 1
ATOM 982 C CA . PRO A 1 125 ? 26.839 -7.888 -20.988 1.00 70.94 125 PRO A CA 1
ATOM 983 C C . PRO A 1 125 ? 28.309 -7.805 -20.560 1.00 70.94 125 PRO A C 1
ATOM 985 O O . PRO A 1 125 ? 29.025 -8.803 -20.633 1.00 70.94 125 PRO A O 1
ATOM 988 N N . GLU A 1 126 ? 28.785 -6.623 -20.161 1.00 72.81 126 GLU A N 1
ATOM 989 C CA . GLU A 1 126 ? 30.190 -6.401 -19.807 1.00 72.81 126 GLU A CA 1
ATOM 990 C C . GLU A 1 126 ? 30.468 -6.674 -18.329 1.00 72.81 126 GLU A C 1
ATOM 992 O O . GLU A 1 126 ? 31.566 -7.100 -17.967 1.00 72.81 126 GLU A O 1
ATOM 997 N N . THR A 1 127 ? 29.482 -6.427 -17.467 1.00 71.25 127 THR A N 1
ATOM 998 C CA . THR A 1 127 ? 29.641 -6.533 -16.010 1.00 71.25 127 THR A CA 1
ATOM 999 C C . THR A 1 127 ? 28.854 -7.689 -15.396 1.00 71.25 127 THR A C 1
ATOM 1001 O O . THR A 1 127 ? 29.110 -8.032 -14.243 1.00 71.25 127 THR A O 1
ATOM 1004 N N . GLY A 1 128 ? 27.916 -8.290 -16.139 1.00 68.38 128 GLY A N 1
ATOM 1005 C CA . GLY A 1 128 ? 26.974 -9.293 -15.632 1.00 68.38 128 GLY A CA 1
ATOM 1006 C C . GLY A 1 128 ? 26.030 -8.738 -14.561 1.00 68.38 128 GLY A C 1
ATOM 1007 O O . GLY A 1 128 ? 25.462 -9.499 -13.783 1.00 68.38 128 GLY A O 1
ATOM 1008 N N . THR A 1 129 ? 25.915 -7.408 -14.454 1.00 73.06 129 THR A N 1
ATOM 1009 C CA . THR A 1 129 ? 25.075 -6.741 -13.450 1.00 73.06 129 THR A CA 1
ATOM 1010 C C . THR A 1 129 ? 23.749 -6.314 -14.057 1.00 73.06 129 THR A C 1
ATOM 1012 O O . THR A 1 129 ? 23.692 -5.887 -15.207 1.00 73.06 129 THR A O 1
ATOM 1015 N N . TYR A 1 130 ? 22.671 -6.395 -13.282 1.00 76.19 130 TYR A N 1
ATOM 1016 C CA . TYR A 1 130 ? 21.368 -5.903 -13.714 1.00 76.19 130 TYR A CA 1
ATOM 1017 C C . TYR A 1 130 ? 21.264 -4.389 -13.504 1.00 76.19 130 TYR A C 1
ATOM 1019 O O . TYR A 1 130 ? 21.589 -3.879 -12.430 1.00 76.19 130 TYR A O 1
ATOM 1027 N N . LYS A 1 131 ? 20.779 -3.665 -14.517 1.00 81.00 131 LYS A N 1
ATOM 1028 C CA . LYS A 1 131 ? 20.519 -2.219 -14.460 1.00 81.00 131 LYS A CA 1
ATOM 1029 C C . LYS A 1 131 ? 19.078 -1.910 -14.858 1.00 81.00 131 LYS A C 1
ATOM 1031 O O . LYS A 1 131 ? 18.567 -2.468 -15.823 1.00 81.00 131 LYS A O 1
ATOM 1036 N N . ASP A 1 132 ? 18.450 -0.993 -14.125 1.00 82.88 132 ASP A N 1
ATOM 1037 C CA . ASP A 1 132 ? 17.122 -0.453 -14.437 1.00 82.88 132 ASP A CA 1
ATOM 1038 C C . ASP A 1 132 ? 17.232 0.486 -15.649 1.00 82.88 132 ASP A C 1
ATOM 1040 O O . ASP A 1 132 ? 17.780 1.587 -15.550 1.00 82.88 132 ASP A O 1
ATOM 1044 N N . CYS A 1 133 ? 16.747 0.031 -16.806 1.00 79.19 133 CYS A N 1
ATOM 1045 C CA . CYS A 1 133 ? 16.894 0.729 -18.084 1.00 79.19 133 CYS A CA 1
ATOM 1046 C C . CYS A 1 133 ? 16.058 2.013 -18.177 1.00 79.19 133 CYS A C 1
ATOM 1048 O O . CYS A 1 133 ? 16.303 2.845 -19.050 1.00 79.19 133 CYS A O 1
ATOM 1050 N N . MET A 1 134 ? 15.101 2.207 -17.264 1.00 82.56 134 MET A N 1
ATOM 1051 C CA . MET A 1 134 ? 14.268 3.407 -17.231 1.00 82.56 134 MET A CA 1
ATOM 1052 C C . MET A 1 134 ? 14.966 4.580 -16.546 1.00 82.56 134 MET A C 1
ATOM 1054 O O . MET A 1 134 ? 14.513 5.720 -16.682 1.00 82.56 134 MET A O 1
ATOM 1058 N N . LEU A 1 135 ? 16.059 4.329 -15.814 1.00 78.12 135 LEU A N 1
ATOM 1059 C CA . LEU A 1 135 ? 16.850 5.377 -15.183 1.00 78.12 135 LEU A CA 1
ATOM 1060 C C . LEU A 1 135 ? 17.608 6.188 -16.225 1.00 78.12 135 LEU A C 1
ATOM 1062 O O . LEU A 1 135 ? 18.477 5.683 -16.934 1.00 78.12 135 LEU A O 1
ATOM 1066 N N . MET A 1 136 ? 17.344 7.491 -16.253 1.00 72.06 136 MET A N 1
ATOM 1067 C CA . MET A 1 136 ? 18.142 8.389 -17.072 1.00 72.06 136 MET A CA 1
ATOM 1068 C C . MET A 1 136 ? 19.437 8.728 -16.345 1.00 72.06 136 MET A C 1
ATOM 1070 O O . MET A 1 136 ? 19.444 9.469 -15.358 1.00 72.06 136 MET A O 1
ATOM 1074 N N . SER A 1 137 ? 20.556 8.231 -16.871 1.00 59.41 137 SER A N 1
ATOM 1075 C CA . SER A 1 137 ? 21.857 8.787 -16.517 1.00 59.41 137 SER A CA 1
ATOM 1076 C C . SER A 1 137 ? 21.894 10.249 -16.978 1.00 59.41 137 SER A C 1
ATOM 1078 O O . SER A 1 137 ? 21.497 10.581 -18.094 1.00 59.41 137 SER A O 1
ATOM 1080 N N . HIS A 1 138 ? 22.314 11.159 -16.101 1.00 51.09 138 HIS A N 1
ATOM 1081 C CA . HIS A 1 138 ? 22.203 12.616 -16.271 1.00 51.09 138 HIS A CA 1
ATOM 1082 C C . HIS A 1 138 ? 23.028 13.215 -17.438 1.00 51.09 138 HIS A C 1
ATOM 1084 O O . HIS A 1 138 ? 23.257 14.422 -17.461 1.00 51.09 138 HIS A O 1
ATOM 1090 N N . LEU A 1 139 ? 23.521 12.393 -18.369 1.00 44.19 139 LEU A N 1
ATOM 1091 C CA . LEU A 1 139 ? 24.550 12.730 -19.355 1.00 44.19 139 LEU A CA 1
ATOM 1092 C C . LEU A 1 139 ? 24.182 12.400 -20.808 1.00 44.19 139 LEU A C 1
ATOM 1094 O O . LEU A 1 139 ? 24.964 12.722 -21.700 1.00 44.19 139 LEU A O 1
ATOM 1098 N N . GLU A 1 140 ? 23.014 11.820 -21.090 1.00 45.97 140 GLU A N 1
ATOM 1099 C CA . GLU A 1 140 ? 22.563 11.684 -22.479 1.00 45.97 140 GLU A CA 1
ATOM 1100 C C . GLU A 1 140 ? 21.946 12.998 -22.973 1.00 45.97 140 GLU A C 1
ATOM 1102 O O . GLU A 1 140 ? 20.729 13.199 -23.024 1.00 45.97 140 GLU A O 1
ATOM 1107 N N . GLU A 1 141 ? 22.819 13.938 -23.341 1.00 44.69 141 GLU A N 1
ATOM 1108 C CA . GLU A 1 141 ? 22.418 15.017 -24.234 1.00 44.69 141 GLU A CA 1
ATOM 1109 C C . GLU A 1 141 ? 21.922 14.400 -25.553 1.00 44.69 141 GLU A C 1
ATOM 1111 O O . GLU A 1 141 ? 22.581 13.518 -26.114 1.00 44.69 141 GLU A O 1
ATOM 1116 N N . PRO A 1 142 ? 20.751 14.822 -26.066 1.00 46.22 142 PRO A N 1
ATOM 1117 C CA . PRO A 1 142 ? 20.246 14.299 -27.323 1.00 46.22 142 PRO A CA 1
ATOM 1118 C C . PRO A 1 142 ? 21.253 14.628 -28.426 1.00 46.22 142 PRO A C 1
ATOM 1120 O O . PRO A 1 142 ? 21.591 15.794 -28.634 1.00 46.22 142 PRO A O 1
ATOM 1123 N N . LYS A 1 143 ? 21.709 13.607 -29.157 1.00 45.97 143 LYS A N 1
ATOM 1124 C CA . LYS A 1 143 ? 22.388 13.810 -30.437 1.00 45.97 143 LYS A CA 1
ATOM 1125 C C . LYS A 1 143 ? 21.368 14.440 -31.381 1.00 45.97 143 LYS A C 1
ATOM 1127 O O . LYS A 1 143 ? 20.559 13.727 -31.961 1.00 45.97 143 LYS A O 1
ATOM 1132 N N . VAL A 1 144 ? 21.370 15.767 -31.483 1.00 49.53 144 VAL A N 1
ATOM 1133 C CA . VAL A 1 144 ? 20.593 16.479 -32.499 1.00 49.53 144 VAL A CA 1
ATOM 1134 C C . VAL A 1 144 ? 21.173 16.048 -33.841 1.00 49.53 144 VAL A C 1
ATOM 1136 O O . VAL A 1 144 ? 22.289 16.432 -34.190 1.00 49.53 144 VAL A O 1
ATOM 1139 N N . THR A 1 145 ? 20.478 15.167 -34.553 1.00 55.16 145 THR A N 1
ATOM 1140 C CA . THR A 1 145 ? 20.794 14.890 -35.953 1.00 55.16 145 THR A CA 1
ATOM 1141 C C . THR A 1 145 ? 20.518 16.159 -36.751 1.00 55.16 145 THR A C 1
ATOM 1143 O O . THR A 1 145 ? 19.510 16.818 -36.507 1.00 55.16 145 THR A O 1
ATOM 1146 N N . GLU A 1 146 ? 21.404 16.516 -37.684 1.00 54.94 146 GLU A N 1
ATOM 1147 C CA . GLU A 1 146 ? 21.367 17.796 -38.422 1.00 54.94 146 GLU A CA 1
ATOM 1148 C C . GLU A 1 146 ? 20.047 18.054 -39.185 1.00 54.94 146 GLU A C 1
ATOM 1150 O O . GLU A 1 146 ? 19.775 19.196 -39.548 1.00 54.94 146 GLU A O 1
ATOM 1155 N N . ASP A 1 147 ? 19.215 17.023 -39.371 1.00 55.88 147 ASP A N 1
ATOM 1156 C CA . ASP A 1 147 ? 17.922 17.072 -40.063 1.00 55.88 147 ASP A CA 1
ATOM 1157 C C . ASP A 1 147 ? 16.693 17.313 -39.154 1.00 55.88 147 ASP A C 1
ATOM 1159 O O . ASP A 1 147 ? 15.578 17.422 -39.668 1.00 55.88 147 ASP A O 1
ATOM 1163 N N . GLU A 1 148 ? 16.837 17.400 -37.823 1.00 65.06 148 GLU A N 1
ATOM 1164 C CA . GLU A 1 148 ? 15.694 17.677 -36.933 1.00 65.06 148 GLU A CA 1
ATOM 1165 C C . GLU A 1 148 ? 15.474 19.180 -36.695 1.00 65.06 148 GLU A C 1
ATOM 1167 O O . GLU A 1 148 ? 16.403 19.936 -36.399 1.00 65.06 148 GLU A O 1
ATOM 1172 N N . GLU A 1 149 ? 14.211 19.621 -36.785 1.00 68.25 149 GLU A N 1
ATOM 1173 C CA . GLU A 1 149 ? 13.827 20.983 -36.408 1.00 68.25 149 GLU A CA 1
ATOM 1174 C C . GLU A 1 149 ? 14.223 21.277 -34.948 1.00 68.25 149 GLU A C 1
ATOM 1176 O O . GLU A 1 149 ? 14.019 20.440 -34.061 1.00 68.25 149 GLU A O 1
ATOM 1181 N N . PRO A 1 150 ? 14.763 22.477 -34.657 1.00 70.75 150 PRO A N 1
ATOM 1182 C CA . PRO A 1 150 ? 15.178 22.821 -33.307 1.00 70.75 150 PRO A CA 1
ATOM 1183 C C . PRO A 1 150 ? 13.975 22.786 -32.346 1.00 70.75 150 PRO A C 1
ATOM 1185 O O . PRO A 1 150 ? 12.932 23.377 -32.642 1.00 70.75 150 PRO A O 1
ATOM 1188 N N . PRO A 1 151 ? 14.109 22.143 -31.170 1.00 74.56 151 PRO A N 1
ATOM 1189 C CA . PRO A 1 151 ? 12.991 21.918 -30.262 1.00 74.56 151 PRO A CA 1
ATOM 1190 C C . PRO A 1 151 ? 12.420 23.237 -29.740 1.00 74.56 151 PRO A C 1
ATOM 1192 O O . PRO A 1 151 ? 13.165 24.156 -29.371 1.00 74.56 151 PRO A O 1
ATOM 1195 N N . THR A 1 152 ? 11.091 23.315 -29.638 1.00 84.06 152 THR A N 1
ATOM 1196 C CA . THR A 1 152 ? 10.425 24.505 -29.103 1.00 84.06 152 THR A CA 1
ATOM 1197 C C . THR A 1 152 ? 10.714 24.673 -27.609 1.00 84.06 152 THR A C 1
ATOM 1199 O O . THR A 1 152 ? 11.055 23.729 -26.890 1.00 84.06 152 THR A O 1
ATOM 1202 N N . GLU A 1 153 ? 10.514 25.882 -27.081 1.00 83.44 153 GLU A N 1
ATOM 1203 C CA . GLU A 1 153 ? 10.620 26.130 -25.635 1.00 83.44 153 GLU A CA 1
ATOM 1204 C C . GLU A 1 153 ? 9.623 25.293 -24.812 1.00 83.44 153 GLU A C 1
ATOM 1206 O O . GLU A 1 153 ? 9.893 24.955 -23.658 1.00 83.44 153 GLU A O 1
ATOM 1211 N N . GLN A 1 154 ? 8.479 24.916 -25.392 1.00 82.06 154 GLN A N 1
ATOM 1212 C CA . GLN A 1 154 ? 7.528 24.015 -24.742 1.00 82.06 154 GLN A CA 1
ATOM 1213 C C . GLN A 1 154 ? 8.074 22.584 -24.659 1.00 82.06 154 GLN A C 1
ATOM 1215 O O . GLN A 1 154 ? 7.914 21.941 -23.619 1.00 82.06 154 GLN A O 1
ATOM 1220 N N . ASP A 1 155 ? 8.748 22.104 -25.703 1.00 79.25 155 ASP A N 1
ATOM 1221 C CA . ASP A 1 155 ? 9.340 20.761 -25.737 1.00 79.25 155 ASP A CA 1
ATOM 1222 C C . ASP A 1 155 ? 10.485 20.642 -24.736 1.00 79.25 155 ASP A C 1
ATOM 1224 O O . ASP A 1 155 ? 10.539 19.684 -23.962 1.00 79.25 155 ASP A O 1
ATOM 1228 N N . LYS A 1 156 ? 11.328 21.679 -24.643 1.00 79.12 156 LYS A N 1
ATOM 1229 C CA . LYS A 1 156 ? 12.372 21.768 -23.611 1.00 79.12 156 LYS A CA 1
ATOM 1230 C C . LYS A 1 156 ? 11.780 21.680 -22.202 1.00 79.12 156 LYS A C 1
ATOM 1232 O O . LYS A 1 156 ? 12.278 20.924 -21.370 1.00 79.12 156 LYS A O 1
ATOM 1237 N N . ARG A 1 157 ? 10.683 22.400 -21.927 1.00 79.50 157 ARG A N 1
ATOM 1238 C CA . ARG A 1 157 ? 10.006 22.365 -20.614 1.00 79.50 157 ARG A CA 1
ATOM 1239 C C . ARG A 1 157 ? 9.392 21.002 -20.306 1.00 79.50 157 ARG A C 1
ATOM 1241 O O . ARG A 1 157 ? 9.566 20.514 -19.193 1.00 79.50 157 ARG A O 1
ATOM 1248 N N . LYS A 1 158 ? 8.697 20.386 -21.270 1.00 75.19 158 LYS A N 1
ATOM 1249 C CA . LYS A 1 158 ? 8.142 19.030 -21.118 1.00 75.19 158 LYS A CA 1
ATOM 1250 C C . LYS A 1 158 ? 9.243 18.015 -20.833 1.00 75.19 158 LYS A C 1
ATOM 1252 O O . LYS A 1 158 ? 9.075 17.196 -19.938 1.00 75.19 158 LYS A O 1
ATOM 1257 N N . LYS A 1 159 ? 10.383 18.120 -21.521 1.00 73.81 159 LYS A N 1
ATOM 1258 C CA . LYS A 1 159 ? 11.542 17.253 -21.295 1.00 73.81 159 LYS A CA 1
ATOM 1259 C C . LYS A 1 159 ? 12.095 17.416 -19.880 1.00 73.81 159 LYS A C 1
ATOM 1261 O O . LYS A 1 159 ? 12.243 16.426 -19.181 1.00 73.81 159 LYS A O 1
ATOM 1266 N N . ILE A 1 160 ? 12.296 18.650 -19.408 1.00 77.62 160 ILE A N 1
ATOM 1267 C CA . ILE A 1 160 ? 12.752 18.915 -18.028 1.00 77.62 160 ILE A CA 1
ATOM 1268 C C . ILE A 1 160 ? 11.774 18.362 -16.979 1.00 77.62 160 ILE A C 1
ATOM 1270 O O . ILE A 1 160 ? 12.205 17.889 -15.932 1.00 77.62 160 ILE A O 1
ATOM 1274 N N . LEU A 1 161 ? 10.465 18.429 -17.235 1.00 75.94 161 LEU A N 1
ATOM 1275 C CA . LEU A 1 161 ? 9.450 17.837 -16.359 1.00 75.94 161 LEU A CA 1
ATOM 1276 C C . LEU A 1 161 ? 9.504 16.306 -16.370 1.00 75.94 161 LEU A C 1
ATOM 1278 O O . LEU A 1 161 ? 9.443 15.711 -15.301 1.00 75.94 161 LEU A O 1
ATOM 1282 N N . ALA A 1 162 ? 9.685 15.687 -17.538 1.00 71.25 162 ALA A N 1
ATOM 1283 C CA . ALA A 1 162 ? 9.855 14.240 -17.655 1.00 71.25 162 ALA A CA 1
ATOM 1284 C C . ALA A 1 162 ? 11.111 13.748 -16.913 1.00 71.25 162 ALA A C 1
ATOM 1286 O O . ALA A 1 162 ? 11.058 12.729 -16.240 1.00 71.25 162 ALA A O 1
ATOM 1287 N N . LEU A 1 163 ? 12.208 14.521 -16.914 1.00 71.75 163 LEU A N 1
ATOM 1288 C CA . LEU A 1 163 ? 13.412 14.211 -16.121 1.00 71.75 163 LEU A CA 1
ATOM 1289 C C . LEU A 1 163 ? 13.161 14.159 -14.601 1.00 71.75 163 LEU A C 1
ATOM 1291 O O . LEU A 1 163 ? 14.001 13.644 -13.870 1.00 71.75 163 LEU A O 1
ATOM 1295 N N . LYS A 1 164 ? 12.049 14.719 -14.110 1.00 78.25 164 LYS A N 1
ATOM 1296 C CA . LYS A 1 164 ? 11.675 14.698 -12.686 1.00 78.25 164 LYS A CA 1
ATOM 1297 C C . LYS A 1 164 ? 10.697 13.580 -12.337 1.00 78.25 164 LYS A C 1
ATOM 1299 O O . LYS A 1 164 ? 10.315 13.468 -11.174 1.00 78.25 164 LYS A O 1
ATOM 1304 N N . ASP A 1 165 ? 10.256 12.803 -13.319 1.00 81.50 165 ASP A N 1
ATOM 1305 C CA . ASP A 1 165 ? 9.321 11.713 -13.089 1.00 81.50 165 ASP A CA 1
ATOM 1306 C C . ASP A 1 165 ? 9.999 10.598 -12.258 1.00 81.50 165 ASP A C 1
ATOM 1308 O O . ASP A 1 165 ? 11.149 10.231 -12.548 1.00 81.50 165 ASP A O 1
ATOM 1312 N N . PRO A 1 166 ? 9.335 10.052 -11.217 1.00 84.06 166 PRO A N 1
ATOM 1313 C CA . PRO A 1 166 ? 9.846 8.924 -10.440 1.00 84.06 166 PRO A CA 1
ATOM 1314 C C . PRO A 1 166 ? 10.306 7.744 -11.295 1.00 84.06 166 PRO A C 1
ATOM 1316 O O . PRO A 1 166 ? 11.288 7.092 -10.947 1.00 84.06 166 PRO A O 1
ATOM 1319 N N . VAL A 1 167 ? 9.663 7.501 -12.442 1.00 85.44 167 VAL A N 1
ATOM 1320 C CA . VAL A 1 167 ? 10.027 6.394 -13.336 1.00 85.44 167 VAL A CA 1
ATOM 1321 C C . VAL A 1 167 ? 11.474 6.478 -13.832 1.00 85.44 167 VAL A C 1
ATOM 1323 O O . VAL A 1 167 ? 12.110 5.448 -14.049 1.00 85.44 167 VAL A O 1
ATOM 1326 N N . HIS A 1 168 ? 12.017 7.694 -13.938 1.00 85.25 168 HIS A N 1
ATOM 1327 C CA . HIS A 1 168 ? 13.363 7.951 -14.444 1.00 85.25 168 HIS A CA 1
ATOM 1328 C C . HIS A 1 168 ? 14.392 8.285 -13.367 1.00 85.25 168 HIS A C 1
ATOM 1330 O O . HIS A 1 168 ? 15.584 8.374 -13.662 1.00 85.25 168 HIS A O 1
ATOM 1336 N N . THR A 1 169 ? 13.940 8.499 -12.134 1.00 84.88 169 THR A N 1
ATOM 1337 C CA . THR A 1 169 ? 14.777 8.978 -11.025 1.00 84.88 169 THR A CA 1
ATOM 1338 C C . THR A 1 169 ? 14.892 7.973 -9.885 1.00 84.88 169 THR A C 1
ATOM 1340 O O . THR A 1 169 ? 15.848 8.038 -9.117 1.00 84.88 169 THR A O 1
ATOM 1343 N N . VAL A 1 170 ? 13.955 7.027 -9.783 1.00 89.06 170 VAL A N 1
ATOM 1344 C CA . VAL A 1 170 ? 13.917 6.006 -8.734 1.00 89.06 170 VAL A CA 1
ATOM 1345 C C . VAL A 1 170 ? 14.241 4.644 -9.339 1.00 89.06 170 VAL A C 1
ATOM 1347 O O . VAL A 1 170 ? 13.584 4.199 -10.282 1.00 89.06 170 VAL A O 1
ATOM 1350 N N . SER A 1 171 ? 15.264 3.978 -8.797 1.00 92.06 171 SER A N 1
ATOM 1351 C CA . SER A 1 171 ? 15.565 2.579 -9.123 1.00 92.06 171 SER A CA 1
ATOM 1352 C C . SER A 1 171 ? 14.508 1.694 -8.477 1.00 92.06 171 SER A C 1
ATOM 1354 O O . SER A 1 171 ? 14.354 1.731 -7.254 1.00 92.06 171 SER A O 1
ATOM 1356 N N . LEU A 1 172 ? 13.783 0.906 -9.276 1.00 93.81 172 LEU A N 1
ATOM 1357 C CA . LEU A 1 172 ? 12.744 0.027 -8.736 1.00 93.81 172 LEU A CA 1
ATOM 1358 C C . LEU A 1 172 ? 13.347 -1.014 -7.781 1.00 93.81 172 LEU A C 1
ATOM 1360 O O . LEU A 1 172 ? 12.826 -1.224 -6.690 1.00 93.81 172 LEU A O 1
ATOM 1364 N N . GLN A 1 173 ? 14.488 -1.594 -8.154 1.00 93.69 173 GLN A N 1
ATOM 1365 C CA . GLN A 1 173 ? 15.218 -2.586 -7.363 1.00 93.69 173 GLN A CA 1
ATOM 1366 C C . GLN A 1 173 ? 15.638 -2.038 -5.988 1.00 93.69 173 GLN A C 1
ATOM 1368 O O . GLN A 1 173 ? 15.349 -2.658 -4.965 1.00 93.69 173 GLN A O 1
ATOM 1373 N N . GLN A 1 174 ? 16.246 -0.843 -5.956 1.00 93.25 174 GLN A N 1
ATOM 1374 C CA . GLN A 1 174 ? 16.619 -0.168 -4.705 1.00 93.25 174 GLN A CA 1
ATOM 1375 C C . GLN A 1 174 ? 15.384 0.115 -3.847 1.00 93.25 174 GLN A C 1
ATOM 1377 O O . GLN A 1 174 ? 15.383 -0.124 -2.641 1.00 93.25 174 GLN A O 1
ATOM 1382 N N . PHE A 1 175 ? 14.323 0.628 -4.473 1.00 95.69 175 PHE A N 1
ATOM 1383 C CA . PHE A 1 175 ? 13.108 1.005 -3.767 1.00 95.69 175 PHE A CA 1
ATOM 1384 C C . PHE A 1 175 ? 12.427 -0.208 -3.129 1.00 95.69 175 PHE A C 1
ATOM 1386 O O . PHE A 1 175 ? 12.004 -0.132 -1.979 1.00 95.69 175 PHE A O 1
ATOM 1393 N N . ILE A 1 176 ? 12.372 -1.344 -3.831 1.00 96.75 176 ILE A N 1
ATOM 1394 C CA . ILE A 1 176 ? 11.857 -2.606 -3.286 1.00 96.75 176 ILE A CA 1
ATOM 1395 C C . ILE A 1 176 ? 12.662 -3.026 -2.056 1.00 96.75 176 ILE A C 1
ATOM 1397 O O . ILE A 1 176 ? 12.067 -3.288 -1.010 1.00 96.75 176 ILE A O 1
ATOM 1401 N N . TYR A 1 177 ? 13.994 -3.045 -2.151 1.00 96.12 177 TYR A N 1
ATOM 1402 C CA . TYR A 1 177 ? 14.858 -3.410 -1.026 1.00 96.12 177 TYR A CA 1
ATOM 1403 C C . TYR A 1 177 ? 14.593 -2.534 0.205 1.00 96.12 177 TYR A C 1
ATOM 1405 O O . TYR A 1 177 ? 14.351 -3.046 1.299 1.00 96.12 177 TYR A O 1
ATOM 1413 N N . GLU A 1 178 ? 14.574 -1.211 0.027 1.00 96.94 178 GLU A N 1
ATOM 1414 C CA . GLU A 1 178 ? 14.325 -0.261 1.115 1.00 96.94 178 GLU A CA 1
ATOM 1415 C C . GLU A 1 178 ? 12.946 -0.460 1.750 1.00 96.94 178 GLU A C 1
ATOM 1417 O O . GLU A 1 178 ? 12.817 -0.442 2.975 1.00 96.94 178 GLU A O 1
ATOM 1422 N N . LYS A 1 179 ? 11.915 -0.685 0.930 1.00 97.50 179 LYS A N 1
ATOM 1423 C CA . LYS A 1 179 ? 10.542 -0.895 1.398 1.00 97.50 179 LYS A CA 1
ATOM 1424 C C . LYS A 1 179 ? 10.373 -2.208 2.150 1.00 97.50 179 LYS A C 1
ATOM 1426 O O . LYS A 1 179 ? 9.726 -2.212 3.196 1.00 97.50 179 LYS A O 1
ATOM 1431 N N . LEU A 1 180 ? 10.980 -3.294 1.673 1.00 97.44 180 LEU A N 1
ATOM 1432 C CA . LEU A 1 180 ? 10.962 -4.589 2.357 1.00 97.44 180 LEU A CA 1
ATOM 1433 C C . LEU A 1 180 ? 11.723 -4.538 3.678 1.00 97.44 180 LEU A C 1
ATOM 1435 O O . LEU A 1 180 ? 11.216 -5.009 4.694 1.00 97.44 180 LEU A O 1
ATOM 1439 N N . LYS A 1 181 ? 12.896 -3.900 3.691 1.00 96.75 181 LYS A N 1
ATOM 1440 C CA . LYS A 1 181 ? 13.670 -3.703 4.916 1.00 96.75 181 LYS A CA 1
ATOM 1441 C C . LYS A 1 181 ? 12.893 -2.878 5.941 1.00 96.75 181 LYS A C 1
ATOM 1443 O O . LYS A 1 181 ? 12.784 -3.284 7.093 1.00 96.75 181 LYS A O 1
ATOM 1448 N N . ALA A 1 182 ? 12.286 -1.769 5.519 1.00 97.81 182 ALA A N 1
ATOM 1449 C CA . ALA A 1 182 ? 11.446 -0.956 6.394 1.00 97.81 182 ALA A CA 1
ATOM 1450 C C . ALA A 1 182 ? 10.213 -1.730 6.904 1.00 97.81 182 ALA A C 1
ATOM 1452 O O . ALA A 1 182 ? 9.810 -1.560 8.054 1.00 97.81 182 ALA A O 1
ATOM 1453 N N . GLN A 1 183 ? 9.624 -2.606 6.079 1.00 97.75 183 GLN A N 1
ATOM 1454 C CA . GLN A 1 183 ? 8.516 -3.474 6.493 1.00 97.75 183 GLN A CA 1
ATOM 1455 C C . GLN A 1 183 ? 8.966 -4.496 7.545 1.00 97.75 183 GLN A C 1
ATOM 1457 O O . GLN A 1 183 ? 8.254 -4.726 8.524 1.00 97.75 183 GLN A O 1
ATOM 1462 N N . GLN A 1 184 ? 10.154 -5.080 7.370 1.00 97.25 184 GLN A N 1
ATOM 1463 C CA . GLN A 1 184 ? 10.756 -5.994 8.336 1.00 97.25 184 GLN A CA 1
ATOM 1464 C C . GLN A 1 184 ? 11.076 -5.296 9.662 1.00 97.25 184 GLN A C 1
ATOM 1466 O O . GLN A 1 184 ? 10.821 -5.860 10.723 1.00 97.25 184 GLN A O 1
ATOM 1471 N N . GLU A 1 185 ? 11.582 -4.062 9.622 1.00 97.69 185 GLU A N 1
ATOM 1472 C CA . GLU A 1 185 ? 11.831 -3.252 10.820 1.00 97.69 185 GLU A CA 1
ATOM 1473 C C . GLU A 1 185 ? 10.532 -2.916 11.572 1.00 97.69 185 GLU A C 1
ATOM 1475 O O . GLU A 1 185 ? 10.520 -2.926 12.803 1.00 97.69 185 GLU A O 1
ATOM 1480 N N . LEU A 1 186 ? 9.430 -2.667 10.852 1.00 97.56 186 LEU A N 1
ATOM 1481 C CA . LEU A 1 186 ? 8.132 -2.342 11.448 1.00 97.56 186 LEU A CA 1
ATOM 1482 C C . LEU A 1 186 ? 7.466 -3.549 12.132 1.00 97.56 186 LEU A C 1
ATOM 1484 O O . LEU A 1 186 ? 6.955 -3.414 13.242 1.00 97.56 186 LEU A O 1
ATOM 1488 N N . LEU A 1 187 ? 7.442 -4.714 11.476 1.00 96.25 187 LEU A N 1
ATOM 1489 C CA . LEU A 1 187 ? 6.737 -5.907 11.977 1.00 96.25 187 LEU A CA 1
ATOM 1490 C C . LEU A 1 187 ? 7.617 -6.860 12.794 1.00 96.25 187 LEU A C 1
ATOM 1492 O O . LEU A 1 187 ? 7.107 -7.769 13.454 1.00 96.25 187 LEU A O 1
ATOM 1496 N N . GLY A 1 188 ? 8.935 -6.677 12.733 1.00 96.31 188 GLY A N 1
ATOM 1497 C CA . GLY A 1 188 ? 9.911 -7.642 13.218 1.00 96.31 188 GLY A CA 1
ATOM 1498 C C . GLY A 1 188 ? 10.029 -8.873 12.313 1.00 96.31 188 GLY A C 1
ATOM 1499 O O . GLY A 1 188 ? 9.238 -9.097 11.395 1.00 96.31 188 GLY A O 1
ATOM 1500 N N . GLU A 1 189 ? 11.028 -9.712 12.599 1.00 94.38 189 GLU A N 1
ATOM 1501 C CA . GLU A 1 189 ? 11.373 -10.869 11.759 1.00 94.38 189 GLU A CA 1
ATOM 1502 C C . GLU A 1 189 ? 10.220 -11.866 11.597 1.00 94.38 189 GLU A C 1
ATOM 1504 O O . GLU A 1 189 ? 9.930 -12.283 10.481 1.00 94.38 189 GLU A O 1
ATOM 1509 N N . GLN A 1 190 ? 9.524 -12.217 12.684 1.00 95.25 190 GLN A N 1
ATOM 1510 C CA . GLN A 1 190 ? 8.441 -13.210 12.635 1.00 95.25 190 GLN A CA 1
ATOM 1511 C C . GLN A 1 190 ? 7.217 -12.708 11.860 1.00 95.25 190 GLN A C 1
ATOM 1513 O O . GLN A 1 190 ? 6.620 -13.460 11.087 1.00 95.25 190 GLN A O 1
ATOM 1518 N N . GLY A 1 191 ? 6.849 -11.437 12.049 1.00 95.44 191 GLY A N 1
ATOM 1519 C CA . GLY A 1 191 ? 5.734 -10.826 11.327 1.00 95.44 191 GLY A CA 1
ATOM 1520 C C . GLY A 1 191 ? 6.037 -10.709 9.836 1.00 95.44 191 GLY A C 1
ATOM 1521 O O . GLY A 1 191 ? 5.212 -11.076 9.003 1.00 95.44 191 GLY A O 1
ATOM 1522 N N . PHE A 1 192 ? 7.256 -10.286 9.495 1.00 97.56 192 PHE A N 1
ATOM 1523 C CA . PHE A 1 192 ? 7.702 -10.219 8.107 1.00 97.56 192 PHE A CA 1
ATOM 1524 C C . PHE A 1 192 ? 7.793 -11.597 7.446 1.00 97.56 192 PHE A C 1
ATOM 1526 O O . PHE A 1 192 ? 7.334 -11.760 6.320 1.00 97.56 192 PHE A O 1
ATOM 1533 N N . GLN A 1 193 ? 8.317 -12.605 8.149 1.00 96.06 193 GLN A N 1
ATOM 1534 C CA . GLN A 1 193 ? 8.356 -13.976 7.645 1.00 96.06 193 GLN A CA 1
ATOM 1535 C C . GLN A 1 193 ? 6.946 -14.495 7.337 1.00 96.06 193 GLN A C 1
ATOM 1537 O O . GLN A 1 193 ? 6.729 -15.054 6.267 1.00 96.06 193 GLN A O 1
ATOM 1542 N N . SER A 1 194 ? 5.978 -14.229 8.219 1.00 96.56 194 SER A N 1
ATOM 1543 C CA . SER A 1 194 ? 4.577 -14.613 7.999 1.00 96.56 194 SER A CA 1
ATOM 1544 C C . SER A 1 194 ? 3.987 -13.952 6.746 1.00 96.56 194 SER A C 1
ATOM 1546 O O . SER A 1 194 ? 3.237 -14.592 6.016 1.00 96.56 194 SER A O 1
ATOM 1548 N N . LEU A 1 195 ? 4.343 -12.693 6.455 1.00 96.19 195 LEU A N 1
ATOM 1549 C CA . LEU A 1 195 ? 3.949 -12.038 5.201 1.00 96.19 195 LEU A CA 1
ATOM 1550 C C . LEU A 1 195 ? 4.620 -12.674 3.985 1.00 96.19 195 LEU A C 1
ATOM 1552 O O . LEU A 1 195 ? 3.957 -12.915 2.980 1.00 96.19 195 LEU A O 1
ATOM 1556 N N . MET A 1 196 ? 5.918 -12.962 4.066 1.00 96.25 196 MET A N 1
ATOM 1557 C CA . MET A 1 196 ? 6.661 -13.582 2.967 1.00 96.25 196 MET A CA 1
ATOM 1558 C C . MET A 1 196 ? 6.142 -14.985 2.629 1.00 96.25 196 MET A C 1
ATOM 1560 O O . MET A 1 196 ? 6.161 -15.360 1.463 1.00 96.25 196 MET A O 1
ATOM 1564 N N . GLU A 1 197 ? 5.608 -15.726 3.603 1.00 96.06 197 GLU A N 1
ATOM 1565 C CA . GLU A 1 197 ? 4.947 -17.022 3.382 1.00 96.06 197 GLU A CA 1
ATOM 1566 C C . GLU A 1 197 ? 3.644 -16.917 2.568 1.00 96.06 197 GLU A C 1
ATOM 1568 O O . GLU A 1 197 ? 3.201 -17.909 1.992 1.00 96.06 197 GLU A O 1
ATOM 1573 N N . THR A 1 198 ? 3.032 -15.729 2.481 1.00 96.50 198 THR A N 1
ATOM 1574 C CA . THR A 1 198 ? 1.862 -15.495 1.610 1.00 96.50 198 THR A CA 1
ATOM 1575 C C . THR A 1 198 ? 2.239 -15.307 0.140 1.00 96.50 198 THR A C 1
ATOM 1577 O O . THR A 1 198 ? 1.371 -15.371 -0.732 1.00 96.50 198 THR A O 1
ATOM 1580 N N . VAL A 1 199 ? 3.517 -15.041 -0.141 1.00 96.88 199 VAL A N 1
ATOM 1581 C CA . VAL A 1 199 ? 4.039 -14.827 -1.492 1.00 96.88 199 VAL A CA 1
ATOM 1582 C C . VAL A 1 199 ? 4.417 -16.176 -2.097 1.00 96.88 199 VAL A C 1
ATOM 1584 O O . VAL A 1 199 ? 5.005 -17.024 -1.427 1.00 96.88 199 VAL A O 1
ATOM 1587 N N . ASP A 1 200 ? 4.095 -16.377 -3.376 1.00 96.75 200 ASP A N 1
ATOM 1588 C CA . ASP A 1 200 ? 4.475 -17.597 -4.087 1.00 96.75 200 ASP A CA 1
ATOM 1589 C C . ASP A 1 200 ? 6.000 -17.815 -4.048 1.00 96.75 200 ASP A C 1
ATOM 1591 O O . ASP A 1 200 ? 6.790 -16.881 -4.203 1.00 96.75 200 ASP A O 1
ATOM 1595 N N . THR A 1 201 ? 6.422 -19.063 -3.831 1.00 95.81 201 THR A N 1
ATOM 1596 C CA . THR A 1 201 ? 7.837 -19.419 -3.650 1.00 95.81 201 THR A CA 1
ATOM 1597 C C . THR A 1 201 ? 8.691 -19.089 -4.878 1.00 95.81 201 THR A C 1
ATOM 1599 O O . THR A 1 201 ? 9.858 -18.717 -4.730 1.00 95.81 201 THR A O 1
ATOM 1602 N N . GLU A 1 202 ? 8.129 -19.187 -6.084 1.00 96.56 202 GLU A N 1
ATOM 1603 C CA . GLU A 1 202 ? 8.817 -18.805 -7.315 1.00 96.56 202 GLU A CA 1
ATOM 1604 C C . GLU A 1 202 ? 9.065 -17.292 -7.351 1.00 96.56 202 GLU A C 1
ATOM 1606 O O . GLU A 1 202 ? 10.192 -16.859 -7.586 1.00 96.56 202 GLU A O 1
ATOM 1611 N N . ILE A 1 203 ? 8.054 -16.490 -7.004 1.00 96.81 203 ILE A N 1
ATOM 1612 C CA . ILE A 1 203 ? 8.166 -15.025 -6.928 1.00 96.81 203 ILE A CA 1
ATOM 1613 C C . ILE A 1 203 ? 9.195 -14.605 -5.875 1.00 96.81 203 ILE A C 1
ATOM 1615 O O . ILE A 1 203 ? 10.004 -13.713 -6.127 1.00 96.81 203 ILE A O 1
ATOM 1619 N N . VAL A 1 204 ? 9.221 -15.268 -4.715 1.00 96.50 204 VAL A N 1
ATOM 1620 C CA . VAL A 1 204 ? 10.240 -15.018 -3.682 1.00 96.50 204 VAL A CA 1
ATOM 1621 C C . VAL A 1 204 ? 11.643 -15.330 -4.200 1.00 96.50 204 VAL A C 1
ATOM 1623 O O . VAL A 1 204 ? 12.568 -14.565 -3.937 1.00 96.50 204 VAL A O 1
ATOM 1626 N N . THR A 1 205 ? 11.808 -16.420 -4.949 1.00 95.44 205 THR A N 1
ATOM 1627 C CA . THR A 1 205 ? 13.108 -16.809 -5.515 1.00 95.44 205 THR A CA 1
ATOM 1628 C C . THR A 1 205 ? 13.590 -15.771 -6.528 1.00 95.44 205 THR A C 1
ATOM 1630 O O . THR A 1 205 ? 14.702 -15.265 -6.398 1.00 95.44 205 THR A O 1
ATOM 1633 N N . GLN A 1 206 ? 12.728 -15.372 -7.468 1.00 94.75 206 GLN A N 1
ATOM 1634 C CA . GLN A 1 206 ? 13.040 -14.329 -8.452 1.00 94.75 206 GLN A CA 1
ATOM 1635 C C . GLN A 1 206 ? 13.369 -12.992 -7.774 1.00 94.75 206 GLN A C 1
ATOM 1637 O O . GLN A 1 206 ? 14.338 -12.322 -8.129 1.00 94.75 206 GLN A O 1
ATOM 1642 N N . LEU A 1 207 ? 12.599 -12.612 -6.750 1.00 94.81 207 LEU A N 1
ATOM 1643 C CA . LEU A 1 207 ? 12.870 -11.413 -5.963 1.00 94.81 207 LEU A CA 1
ATOM 1644 C C . LEU A 1 207 ? 14.251 -11.480 -5.304 1.00 94.81 207 LEU A C 1
ATOM 1646 O O . LEU A 1 207 ? 15.010 -10.517 -5.372 1.00 94.81 207 LEU A O 1
ATOM 1650 N N . GLN A 1 208 ? 14.589 -12.609 -4.680 1.00 92.81 208 GLN A N 1
ATOM 1651 C CA . GLN A 1 208 ? 15.892 -12.800 -4.050 1.00 92.81 208 GLN A CA 1
ATOM 1652 C C . GLN A 1 208 ? 17.030 -12.706 -5.062 1.00 92.81 208 GLN A C 1
ATOM 1654 O O . GLN A 1 208 ? 18.024 -12.061 -4.748 1.00 92.81 208 GLN A O 1
ATOM 1659 N N . GLU A 1 209 ? 16.883 -13.280 -6.259 1.00 90.94 209 GLU A N 1
ATOM 1660 C CA . GLU A 1 209 ? 17.862 -13.175 -7.351 1.00 90.94 209 GLU A CA 1
ATOM 1661 C C . GLU A 1 209 ? 18.127 -11.721 -7.743 1.00 90.94 209 GLU A C 1
ATOM 1663 O O . GLU A 1 209 ? 19.285 -11.300 -7.785 1.00 90.94 209 GLU A O 1
ATOM 1668 N N . PHE A 1 210 ? 17.073 -10.923 -7.927 1.00 89.50 210 PHE A N 1
ATOM 1669 C CA . PHE A 1 210 ? 17.235 -9.493 -8.177 1.00 89.50 210 PHE A CA 1
ATOM 1670 C C . PHE A 1 210 ? 17.876 -8.766 -6.994 1.00 89.50 210 PHE A C 1
ATOM 1672 O O . PHE A 1 210 ? 18.617 -7.813 -7.202 1.00 89.50 210 PHE A O 1
ATOM 1679 N N . LEU A 1 211 ? 17.633 -9.179 -5.752 1.00 88.62 211 LEU A N 1
ATOM 1680 C CA . LEU A 1 211 ? 18.153 -8.491 -4.569 1.00 88.62 211 LEU A CA 1
ATOM 1681 C C . LEU A 1 211 ? 19.557 -8.939 -4.125 1.00 88.62 211 LEU A C 1
ATOM 1683 O O . LEU A 1 211 ? 20.088 -8.340 -3.196 1.00 88.62 211 LEU A O 1
ATOM 1687 N N . GLN A 1 212 ? 20.206 -9.906 -4.791 1.00 79.25 212 GLN A N 1
ATOM 1688 C CA . GLN A 1 212 ? 21.545 -10.411 -4.410 1.00 79.25 212 GLN A CA 1
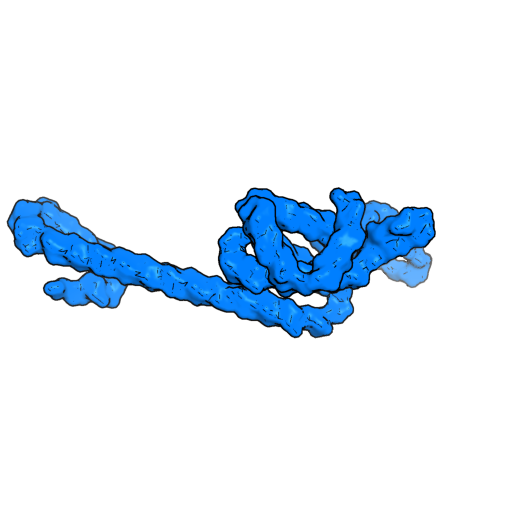ATOM 1689 C C . GLN A 1 212 ? 22.651 -9.334 -4.356 1.00 79.25 212 GLN A C 1
ATOM 1691 O O . GLN A 1 212 ? 23.722 -9.582 -3.804 1.00 79.25 212 GLN A O 1
ATOM 1696 N N . GLY A 1 213 ? 22.414 -8.150 -4.929 1.00 67.06 213 GLY A N 1
ATOM 1697 C CA . GLY A 1 213 ? 23.339 -7.013 -4.908 1.00 67.06 213 GLY A CA 1
ATOM 1698 C C . GLY A 1 213 ? 23.262 -6.095 -3.678 1.00 67.06 213 GLY A C 1
ATOM 1699 O O . GLY A 1 213 ? 24.004 -5.112 -3.656 1.00 67.06 213 GLY A O 1
ATOM 1700 N N . PHE A 1 214 ? 22.394 -6.375 -2.694 1.00 59.22 214 PHE A N 1
ATOM 1701 C CA . PHE A 1 214 ? 22.111 -5.510 -1.533 1.00 59.22 214 PHE A CA 1
ATOM 1702 C C . PHE A 1 214 ? 22.268 -6.183 -0.162 1.00 59.22 214 PHE A C 1
ATOM 1704 O O . PHE A 1 214 ? 22.222 -7.428 -0.084 1.00 59.22 214 PHE A O 1
#

Foldseek 3Di:
DDPQLVPDPVSVVVVVVVLVVCCVVPVPVCCVVCVVVVVVSVVVSVVVVVVVVVVVVVVVLVVVLVVLVVCLVCLVVDPDLLVLLVSLLVLLVCFPDPRVSNLVCLQSSLLSLLVSCVSAWDQDPVPRATDRNLADDPPPDDPPDPPDDDDDPVRVVVVVVVCPDCSHHPDSLVSNVVRLVRNCVVLPDVRSVVSVVVHDPVSVVSNVVSNVVD

pLDDT: mean 84.86, std 13.42, range [44.19, 97.94]

Radius of gyration: 28.49 Å; chains: 1; bounding box: 66×47×83 Å

Secondary structure (DSSP, 8-state):
--TTTSS-HHHHHHHHHHHHHHHHHHHHHHHHHHHHHHHHHHHHHHHHHHHHHHHHHHHHHHHHHHHHHHHHHTGGG---HHHHHHHHHHHHTT-S---HHHHHTHHHHHHHHHHHHHHHEEE-TTT--EEETT---TT------TTSPPPPHHHHHHHHHHTTSHHHHS-HHHHHHHHHHHHHHHHHHHHHHHHHTTS-HHHHHHHHHHHTT-